Protein AF-A0AAJ3P8L8-F1 (afdb_monomer_lite)

Sequence (183 aa):
TAPSAVDGLEVTVHHLPVFDDADPAAQATTHVGLVPVYDHIVDERGAQLVDAIRVIIAADDDDAVLVHCTAGKDRTGLVVAFALAAAGVDRDDVVADYAATAENLRGEWSDAMTAVFEQRGIELTAGMVELITESPAEVLEALLERIDREHGSISAYLLAHGLTPTELERLTAVIIDPAATAV

Radius of gyration: 16.96 Å; chains: 1; bounding box: 38×32×54 Å

Secondary structure (DSSP, 8-state):
--TT--TTS--------SSS-S-HHHHHHHS-SHHHHHHHHHHH-HHHHHHHHHHHHT--TT-------SSSSHHHHHHHHHHHHHHT--HHHHHHHHHTHHHHHTTHHHHHHHHHHHHTT----HHHHHHHH---HHHHHHHHHHHHHHHSSHHHHHHHTT--HHHHHHHHHHHS-TTTT--

Structure (mmCIF, N/CA/C/O backbone):
data_AF-A0AAJ3P8L8-F1
#
_entry.id   AF-A0AAJ3P8L8-F1
#
loop_
_atom_site.group_PDB
_atom_site.id
_atom_site.type_symbol
_atom_site.label_atom_id
_atom_site.label_alt_id
_atom_site.label_comp_id
_atom_site.label_asym_id
_atom_site.label_entity_id
_atom_site.label_seq_id
_atom_site.pdbx_PDB_ins_code
_atom_site.Cartn_x
_atom_site.Cartn_y
_atom_site.Cartn_z
_atom_site.occupancy
_atom_site.B_iso_or_equiv
_atom_site.auth_seq_id
_atom_site.auth_comp_id
_atom_site.auth_asym_id
_atom_site.auth_atom_id
_atom_site.pdbx_PDB_model_num
ATOM 1 N N . THR A 1 1 ? -3.493 -20.324 -12.604 1.00 46.47 1 THR A N 1
ATOM 2 C CA . THR A 1 1 ? -4.852 -19.800 -12.338 1.00 46.47 1 THR A CA 1
ATOM 3 C C . THR A 1 1 ? -4.704 -18.332 -12.019 1.00 46.47 1 THR A C 1
ATOM 5 O O . THR A 1 1 ? -3.789 -17.993 -11.284 1.00 46.47 1 THR A O 1
ATOM 8 N N . ALA A 1 2 ? -5.488 -17.452 -12.646 1.00 51.16 2 ALA A N 1
ATOM 9 C CA . ALA A 1 2 ? -5.396 -16.023 -12.347 1.00 51.16 2 ALA A CA 1
ATOM 10 C C . ALA A 1 2 ? -5.818 -15.774 -10.882 1.00 51.16 2 ALA A C 1
ATOM 12 O O . ALA A 1 2 ? -6.689 -16.502 -10.401 1.00 51.16 2 ALA A O 1
ATOM 13 N N . PRO A 1 3 ? -5.272 -14.758 -10.189 1.00 53.31 3 PRO A N 1
ATOM 14 C CA . PRO A 1 3 ? -5.716 -14.370 -8.842 1.00 53.31 3 PRO A CA 1
ATOM 15 C C . PRO A 1 3 ? -7.230 -14.106 -8.756 1.00 53.31 3 PRO A C 1
ATOM 17 O O . PRO A 1 3 ? -7.827 -14.211 -7.696 1.00 53.31 3 PRO A O 1
ATOM 20 N N . SER A 1 4 ? -7.859 -13.811 -9.895 1.00 59.47 4 SER A N 1
ATOM 21 C CA . SER A 1 4 ? -9.290 -13.573 -10.078 1.00 59.47 4 SER A CA 1
ATOM 22 C C . SER A 1 4 ? -10.130 -14.829 -10.349 1.00 59.47 4 SER A C 1
ATOM 24 O O . SER A 1 4 ? -11.296 -14.701 -10.713 1.00 59.47 4 SER A O 1
ATOM 26 N N . ALA A 1 5 ? -9.585 -16.041 -10.196 1.00 66.75 5 ALA A N 1
ATOM 27 C CA . ALA A 1 5 ? -10.347 -17.289 -10.311 1.00 66.75 5 ALA A CA 1
ATOM 28 C C . ALA A 1 5 ? -11.235 -17.521 -9.070 1.00 66.75 5 ALA A C 1
ATOM 30 O O . ALA A 1 5 ? -11.104 -18.521 -8.370 1.00 66.75 5 ALA A O 1
ATOM 31 N N . VAL A 1 6 ? -12.126 -16.568 -8.803 1.00 75.62 6 VAL A N 1
ATOM 32 C CA . VAL A 1 6 ? -13.098 -16.567 -7.701 1.00 75.62 6 VAL A CA 1
ATOM 33 C C . VAL A 1 6 ? -14.471 -17.083 -8.149 1.00 75.62 6 VAL A C 1
ATOM 35 O O . VAL A 1 6 ? -15.486 -16.850 -7.495 1.00 75.62 6 VAL A O 1
ATOM 38 N N . ASP A 1 7 ? -14.517 -17.781 -9.287 1.00 77.44 7 ASP A N 1
ATOM 39 C CA . ASP A 1 7 ? -15.744 -18.346 -9.837 1.00 77.44 7 ASP A CA 1
ATOM 40 C C . ASP A 1 7 ? -16.413 -19.284 -8.823 1.00 77.44 7 ASP A C 1
ATOM 42 O O . ASP A 1 7 ? -15.801 -20.216 -8.301 1.00 77.44 7 ASP A O 1
ATOM 46 N N . GLY A 1 8 ? -17.701 -19.051 -8.569 1.00 81.06 8 GLY A N 1
ATOM 47 C CA . GLY A 1 8 ? -18.484 -19.837 -7.614 1.00 81.06 8 GLY A CA 1
ATOM 48 C C . GLY A 1 8 ? -18.409 -19.354 -6.164 1.00 81.06 8 GLY A C 1
ATOM 49 O O . GLY A 1 8 ? -19.070 -19.952 -5.318 1.00 81.06 8 GLY A O 1
ATOM 50 N N . LEU A 1 9 ? -17.669 -18.278 -5.880 1.00 83.88 9 LEU A N 1
ATOM 51 C CA . LEU A 1 9 ? -17.722 -17.564 -4.604 1.00 83.88 9 LEU A CA 1
ATOM 52 C C . LEU A 1 9 ? -18.675 -16.363 -4.701 1.00 83.88 9 LEU A C 1
ATOM 54 O O . LEU A 1 9 ? -18.799 -15.735 -5.755 1.00 83.88 9 LEU A O 1
ATOM 58 N N . GLU A 1 10 ? -19.345 -16.032 -3.597 1.00 87.75 10 GLU A N 1
ATOM 59 C CA . GLU A 1 10 ? -20.059 -14.761 -3.471 1.00 87.75 10 GLU A CA 1
ATOM 60 C C . GLU A 1 10 ? -19.025 -13.672 -3.169 1.00 87.75 10 GLU A C 1
ATOM 62 O O . GLU A 1 10 ? -18.448 -13.643 -2.087 1.00 87.75 10 GLU A O 1
ATOM 67 N N . VAL A 1 11 ? -18.726 -12.828 -4.160 1.00 88.00 11 VAL A N 1
ATOM 68 C CA . VAL A 1 11 ? -17.674 -11.807 -4.056 1.00 88.00 11 VAL A CA 1
ATOM 69 C C . VAL A 1 11 ? -18.249 -10.430 -4.332 1.00 88.00 11 VAL A C 1
ATOM 71 O O . VAL A 1 11 ? -18.854 -10.190 -5.379 1.00 88.00 11 VAL A O 1
ATOM 74 N N . THR A 1 12 ? -17.979 -9.501 -3.419 1.00 89.62 12 THR A N 1
ATOM 75 C CA . THR A 1 12 ? -18.164 -8.069 -3.662 1.00 89.62 12 THR A CA 1
ATOM 76 C C . THR A 1 12 ? -16.856 -7.484 -4.184 1.00 89.62 12 THR A C 1
ATOM 78 O O . THR A 1 12 ? -15.813 -7.602 -3.548 1.00 89.62 12 THR A O 1
ATOM 81 N N . VAL A 1 13 ? -16.898 -6.857 -5.363 1.00 89.12 13 VAL A N 1
ATOM 82 C CA . VAL A 1 13 ? -15.706 -6.291 -6.011 1.00 89.12 13 VAL A CA 1
ATOM 83 C C . VAL A 1 13 ? -15.655 -4.781 -5.802 1.00 89.12 13 VAL A C 1
ATOM 85 O O . VAL A 1 13 ? -16.546 -4.054 -6.243 1.00 89.12 13 VAL A O 1
ATOM 88 N N . HIS A 1 14 ? -14.565 -4.308 -5.199 1.00 90.06 14 HIS A N 1
ATOM 89 C CA . HIS A 1 14 ? -14.249 -2.888 -5.060 1.00 90.06 14 HIS A CA 1
ATOM 90 C C . HIS A 1 14 ? -13.136 -2.502 -6.040 1.00 90.06 14 HIS A C 1
ATOM 92 O O . HIS A 1 14 ? -12.032 -3.038 -5.978 1.00 90.06 14 HIS A O 1
ATOM 98 N N . HIS A 1 15 ? -13.409 -1.560 -6.946 1.00 88.75 15 HIS A N 1
ATOM 99 C CA . HIS A 1 15 ? -12.406 -1.038 -7.877 1.00 88.75 15 HIS A CA 1
ATOM 100 C C . HIS A 1 15 ? -11.869 0.310 -7.382 1.00 88.75 15 HIS A C 1
ATOM 102 O O . HIS A 1 15 ? -12.482 1.354 -7.612 1.00 88.75 15 HIS A O 1
ATOM 108 N N . LEU A 1 16 ? -10.717 0.272 -6.710 1.00 86.19 16 LEU A N 1
ATOM 109 C CA . LEU A 1 16 ? -10.083 1.423 -6.063 1.00 86.19 16 LEU A CA 1
ATOM 110 C C . LEU A 1 16 ? -8.711 1.687 -6.705 1.00 86.19 16 LEU A C 1
ATOM 112 O O . LEU A 1 16 ? -7.729 1.029 -6.353 1.00 86.19 16 LEU A O 1
ATOM 116 N N . PRO A 1 17 ? -8.615 2.593 -7.695 1.00 79.81 17 PRO A N 1
ATOM 117 C CA . PRO A 1 17 ? -7.353 2.865 -8.367 1.00 79.81 17 PRO A CA 1
ATOM 118 C C . PRO A 1 17 ? -6.405 3.627 -7.429 1.00 79.81 17 PRO A C 1
ATOM 120 O O . PRO A 1 17 ? -6.502 4.837 -7.272 1.00 79.81 17 PRO A O 1
ATOM 123 N N . VAL A 1 18 ? -5.457 2.909 -6.821 1.00 75.94 18 VAL A N 1
ATOM 124 C CA . VAL A 1 18 ? -4.347 3.498 -6.037 1.00 75.94 18 VAL A CA 1
ATOM 125 C C . VAL A 1 18 ? -3.358 4.249 -6.940 1.00 75.94 18 VAL A C 1
ATOM 127 O O . VAL A 1 18 ? -2.625 5.118 -6.487 1.00 75.94 18 VAL A O 1
ATOM 130 N N . PHE A 1 19 ? -3.358 3.948 -8.238 1.00 71.31 19 PHE A N 1
ATOM 131 C CA . PHE A 1 19 ? -2.561 4.634 -9.247 1.00 71.31 19 PHE A CA 1
ATOM 132 C C . PHE A 1 19 ? -3.410 4.807 -10.502 1.00 71.31 19 PHE A C 1
ATOM 134 O O . PHE A 1 19 ? -3.953 3.821 -11.015 1.00 71.31 19 PHE A O 1
ATOM 141 N N . ASP A 1 20 ? -3.510 6.040 -10.990 1.00 61.88 20 ASP A N 1
ATOM 142 C CA . ASP A 1 20 ? -4.179 6.359 -12.246 1.00 61.88 20 ASP A CA 1
ATOM 143 C C . ASP A 1 20 ? -3.242 5.995 -13.394 1.00 61.88 20 ASP A C 1
ATOM 145 O O . ASP A 1 20 ? -2.434 6.806 -13.814 1.00 61.88 20 ASP A O 1
ATOM 149 N N . ASP A 1 21 ? -3.283 4.728 -13.807 1.00 52.53 21 ASP A N 1
ATOM 150 C CA . ASP A 1 21 ? -3.128 4.295 -15.198 1.00 52.53 21 ASP A CA 1
ATOM 151 C C . ASP A 1 21 ? -3.248 2.769 -15.261 1.00 52.53 21 ASP A C 1
ATOM 153 O O . ASP A 1 21 ? -2.551 2.033 -14.561 1.00 52.53 21 ASP A O 1
ATOM 157 N N . ALA A 1 22 ? -4.135 2.261 -16.114 1.00 53.88 22 ALA A N 1
ATOM 158 C CA . ALA A 1 22 ? -4.328 0.821 -16.298 1.00 53.88 22 ALA A CA 1
ATOM 159 C C . ALA A 1 22 ? -3.213 0.158 -17.136 1.00 53.88 22 ALA A C 1
ATOM 161 O O . ALA A 1 22 ? -3.255 -1.054 -17.336 1.00 53.88 22 ALA A O 1
ATOM 162 N N . ASP A 1 23 ? -2.242 0.933 -17.638 1.00 64.75 23 ASP A N 1
ATOM 163 C CA . ASP A 1 23 ? -1.191 0.474 -18.549 1.00 64.75 23 ASP A CA 1
ATOM 164 C C . ASP A 1 23 ? 0.189 0.439 -17.863 1.00 64.75 23 ASP A C 1
ATOM 166 O O . ASP A 1 23 ? 0.851 1.476 -17.753 1.00 64.75 23 ASP A O 1
ATOM 170 N N . PRO A 1 24 ? 0.672 -0.743 -17.437 1.00 62.66 24 PRO A N 1
ATOM 171 C CA . PRO A 1 24 ? 1.997 -0.891 -16.835 1.00 62.66 24 PRO A CA 1
ATOM 172 C C . PRO A 1 24 ? 3.134 -0.380 -17.729 1.00 62.66 24 PRO A C 1
ATOM 174 O O . PRO A 1 24 ? 4.160 0.067 -17.219 1.00 62.66 24 PRO A O 1
ATOM 177 N N . ALA A 1 25 ? 2.960 -0.402 -19.057 1.00 61.91 25 ALA A N 1
ATOM 178 C CA . ALA A 1 25 ? 3.974 0.111 -19.971 1.00 61.91 25 ALA A CA 1
ATOM 179 C C . ALA A 1 25 ? 4.091 1.639 -19.912 1.00 61.91 25 ALA A C 1
ATOM 181 O O . ALA A 1 25 ? 5.203 2.160 -19.918 1.00 61.91 25 ALA A O 1
ATOM 182 N N . ALA A 1 26 ? 2.966 2.350 -19.786 1.00 61.84 26 ALA A N 1
ATOM 183 C CA . ALA A 1 26 ? 2.958 3.800 -19.602 1.00 61.84 26 ALA A CA 1
ATOM 184 C C . ALA A 1 26 ? 3.576 4.200 -18.249 1.00 61.84 26 ALA A C 1
ATOM 186 O O . ALA A 1 26 ? 4.361 5.153 -18.180 1.00 61.84 26 ALA A O 1
ATOM 187 N N . GLN A 1 27 ? 3.295 3.425 -17.194 1.00 60.97 27 GLN A N 1
ATOM 188 C CA . GLN A 1 27 ? 3.870 3.638 -15.861 1.00 60.97 27 GLN A CA 1
ATOM 189 C C . GLN A 1 27 ? 5.390 3.497 -15.878 1.00 60.97 27 GLN A C 1
ATOM 191 O O . GLN A 1 27 ? 6.089 4.421 -15.471 1.00 60.97 27 GLN A O 1
ATOM 196 N N . ALA A 1 28 ? 5.897 2.397 -16.437 1.00 60.84 28 ALA A N 1
ATOM 197 C CA . ALA A 1 28 ? 7.327 2.117 -16.499 1.00 60.84 28 ALA A CA 1
ATOM 198 C C . ALA A 1 28 ? 8.107 3.142 -17.345 1.00 60.84 28 ALA A C 1
ATOM 200 O O . ALA A 1 28 ? 9.303 3.333 -17.135 1.00 60.84 28 ALA A O 1
ATOM 201 N N . THR A 1 29 ? 7.447 3.815 -18.297 1.00 60.56 29 THR A N 1
ATOM 202 C CA . THR A 1 29 ? 8.050 4.911 -19.078 1.00 60.56 29 THR A CA 1
ATOM 203 C C . THR A 1 29 ? 7.974 6.281 -18.402 1.00 60.56 29 THR A C 1
ATOM 205 O O . THR A 1 29 ? 8.793 7.143 -18.709 1.00 60.56 29 THR A O 1
ATOM 208 N N . THR A 1 30 ? 7.009 6.495 -17.504 1.00 62.19 30 THR A N 1
ATOM 209 C CA . THR A 1 30 ? 6.807 7.782 -16.809 1.00 62.19 30 THR A CA 1
ATOM 210 C C . THR A 1 30 ? 7.598 7.839 -15.502 1.00 62.19 30 THR A C 1
ATOM 212 O O . THR A 1 30 ? 8.214 8.854 -15.191 1.00 62.19 30 THR A O 1
ATOM 215 N N . HIS A 1 31 ? 7.629 6.721 -14.777 1.00 65.12 31 HIS A N 1
ATOM 216 C CA . HIS A 1 31 ? 8.358 6.517 -13.532 1.00 65.12 31 HIS A CA 1
ATOM 217 C C . HIS A 1 31 ? 9.276 5.309 -13.727 1.00 65.12 31 HIS A C 1
ATOM 219 O O . HIS A 1 31 ? 8.844 4.159 -13.675 1.00 65.12 31 HIS A O 1
ATOM 225 N N . VAL A 1 32 ? 10.547 5.568 -14.034 1.00 72.81 32 VAL A N 1
ATOM 226 C CA . VAL A 1 32 ? 11.508 4.497 -14.316 1.00 72.81 32 VAL A CA 1
ATOM 227 C C . VAL A 1 32 ? 12.070 3.963 -12.997 1.00 72.81 32 VAL A C 1
ATOM 229 O O . VAL A 1 32 ? 12.827 4.663 -12.326 1.00 72.81 32 VAL A O 1
ATOM 232 N N . GLY A 1 33 ? 11.736 2.715 -12.660 1.00 82.81 33 GLY A N 1
ATOM 233 C CA . GLY A 1 33 ? 12.185 2.031 -11.441 1.00 82.81 33 GLY A CA 1
ATOM 234 C C . GLY A 1 33 ? 11.162 2.061 -10.303 1.00 82.81 33 GLY A C 1
ATOM 235 O O . GLY A 1 33 ? 10.151 2.756 -10.369 1.00 82.81 33 GLY A O 1
ATOM 236 N N . LEU A 1 34 ? 11.429 1.292 -9.246 1.00 88.25 34 LEU A N 1
ATOM 237 C CA . LEU A 1 34 ? 10.501 1.115 -8.123 1.00 88.25 34 LEU A CA 1
ATOM 238 C C . LEU A 1 34 ? 10.351 2.369 -7.264 1.00 88.25 34 LEU A C 1
ATOM 240 O O . LEU A 1 34 ? 9.234 2.766 -6.942 1.00 88.25 34 LEU A O 1
ATOM 244 N N . VAL A 1 35 ? 11.472 3.008 -6.918 1.00 91.44 35 VAL A N 1
ATOM 245 C CA . VAL A 1 35 ? 11.480 4.156 -5.999 1.00 91.44 35 VAL A CA 1
ATOM 246 C C . VAL A 1 35 ? 10.588 5.297 -6.510 1.00 91.44 35 VAL A C 1
ATOM 248 O O . VAL A 1 35 ? 9.693 5.693 -5.770 1.00 91.44 35 VAL A O 1
ATOM 251 N N . PRO A 1 36 ? 10.697 5.764 -7.772 1.00 89.50 36 PRO A N 1
ATOM 252 C CA . PRO A 1 36 ? 9.813 6.821 -8.266 1.00 89.50 36 PRO A CA 1
ATOM 253 C C . PRO A 1 36 ? 8.328 6.432 -8.291 1.00 89.50 36 PRO A C 1
ATOM 255 O O . PRO A 1 36 ? 7.471 7.293 -8.108 1.00 8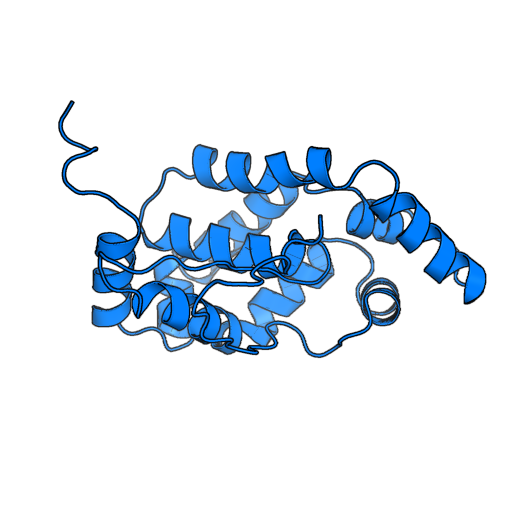9.50 36 PRO A O 1
ATOM 258 N N . VAL A 1 37 ? 8.008 5.151 -8.516 1.00 88.62 37 VAL A N 1
ATOM 259 C CA . VAL A 1 37 ? 6.620 4.658 -8.462 1.00 88.62 37 VAL A CA 1
ATOM 260 C C . VAL A 1 37 ? 6.090 4.720 -7.029 1.00 88.62 37 VAL A C 1
ATOM 262 O O . VAL A 1 37 ? 4.964 5.164 -6.811 1.00 88.62 37 VAL A O 1
ATOM 265 N N . TYR A 1 38 ? 6.892 4.296 -6.053 1.00 93.81 38 TYR A N 1
ATOM 266 C CA . TYR A 1 38 ? 6.487 4.259 -4.647 1.00 93.81 38 TYR A CA 1
ATOM 267 C C . TYR A 1 38 ? 6.377 5.663 -4.065 1.00 93.81 38 TYR A C 1
ATOM 269 O O . TYR A 1 38 ? 5.383 5.960 -3.405 1.00 93.81 38 TYR A O 1
ATOM 277 N N . ASP A 1 39 ? 7.327 6.538 -4.395 1.00 93.31 39 ASP A N 1
ATOM 278 C CA . ASP A 1 39 ? 7.273 7.955 -4.045 1.00 93.31 39 ASP A CA 1
ATOM 279 C C . ASP A 1 39 ? 5.990 8.593 -4.591 1.00 93.31 39 ASP A C 1
ATOM 281 O O . ASP A 1 39 ? 5.243 9.198 -3.832 1.00 93.31 39 ASP A O 1
ATOM 285 N N . HIS A 1 40 ? 5.649 8.378 -5.868 1.00 91.06 40 HIS A N 1
ATOM 286 C CA . HIS A 1 40 ? 4.407 8.915 -6.432 1.00 91.06 40 HIS A CA 1
ATOM 287 C C . HIS A 1 40 ? 3.153 8.406 -5.706 1.00 91.06 40 HIS A C 1
ATOM 289 O O . HIS A 1 40 ? 2.235 9.180 -5.435 1.00 91.06 40 HIS A O 1
ATOM 295 N N . ILE A 1 41 ? 3.087 7.107 -5.389 1.00 92.56 41 ILE A N 1
ATOM 296 C CA . ILE A 1 41 ? 1.943 6.539 -4.661 1.00 92.56 41 ILE A CA 1
ATOM 297 C C . ILE A 1 41 ? 1.813 7.194 -3.283 1.00 92.56 41 ILE A C 1
ATOM 299 O O . ILE A 1 41 ? 0.727 7.633 -2.905 1.00 92.56 41 ILE A O 1
ATOM 303 N N . VAL A 1 42 ? 2.909 7.275 -2.533 1.00 95.62 42 VAL A N 1
ATOM 304 C CA . VAL A 1 42 ? 2.886 7.793 -1.163 1.00 95.62 42 VAL A CA 1
ATOM 305 C C . VAL A 1 42 ? 2.648 9.303 -1.135 1.00 95.62 42 VAL A C 1
ATOM 307 O O . VAL A 1 42 ? 1.881 9.780 -0.299 1.00 95.62 42 VAL A O 1
ATOM 310 N N . ASP A 1 43 ? 3.226 10.049 -2.071 1.00 94.94 43 ASP A N 1
ATOM 311 C CA . ASP A 1 43 ? 3.154 11.509 -2.082 1.00 94.94 43 ASP A CA 1
ATOM 312 C C . ASP A 1 43 ? 1.838 12.029 -2.683 1.00 94.94 43 ASP A C 1
ATOM 314 O O . ASP A 1 43 ? 1.332 13.071 -2.262 1.00 94.94 43 ASP A O 1
ATOM 318 N N . GLU A 1 44 ? 1.250 11.317 -3.652 1.00 92.88 44 GLU A N 1
ATOM 319 C CA . GLU A 1 44 ? 0.072 11.803 -4.383 1.00 92.88 44 GLU A CA 1
ATOM 320 C C . GLU A 1 44 ? -1.204 10.973 -4.201 1.00 92.88 44 GLU A C 1
ATOM 322 O O . GLU A 1 44 ? -2.281 11.414 -4.625 1.00 92.88 44 GLU A O 1
ATOM 327 N N . ARG A 1 45 ? -1.112 9.760 -3.642 1.00 94.31 45 ARG A N 1
ATOM 328 C CA . ARG A 1 45 ? -2.221 8.785 -3.627 1.00 94.31 45 ARG A CA 1
ATOM 329 C C . ARG A 1 45 ? -2.535 8.218 -2.243 1.00 94.31 45 ARG A C 1
ATOM 331 O O . ARG A 1 45 ? -3.220 7.202 -2.127 1.00 94.31 45 ARG A O 1
ATOM 338 N N . GLY A 1 46 ? -2.099 8.883 -1.173 1.00 96.06 46 GLY A N 1
ATOM 339 C CA . GLY A 1 46 ? -2.342 8.391 0.185 1.00 96.06 46 GLY A CA 1
ATOM 340 C C . GLY A 1 46 ? -3.823 8.283 0.569 1.00 96.06 46 GLY A C 1
ATOM 341 O O . GLY A 1 46 ? -4.190 7.366 1.297 1.00 96.06 46 GLY A O 1
ATOM 342 N N . ALA A 1 47 ? -4.706 9.132 0.028 1.00 96.25 47 ALA A N 1
ATOM 343 C CA . ALA A 1 47 ? -6.151 8.982 0.237 1.00 96.25 47 ALA A CA 1
ATOM 344 C C . ALA A 1 47 ? -6.691 7.681 -0.392 1.00 96.25 47 ALA A C 1
ATOM 346 O O . ALA A 1 47 ? -7.509 6.990 0.207 1.00 96.25 47 ALA A O 1
ATOM 347 N N . GLN A 1 48 ? -6.185 7.299 -1.567 1.00 95.44 48 GLN A N 1
ATOM 348 C CA . GLN A 1 48 ? -6.549 6.055 -2.240 1.00 95.44 48 GLN A CA 1
ATOM 349 C C . GLN A 1 48 ? -5.976 4.824 -1.523 1.00 95.44 48 GLN A C 1
ATOM 351 O O . GLN A 1 48 ? -6.639 3.788 -1.480 1.00 95.44 48 GLN A O 1
ATOM 356 N N . LEU A 1 49 ? -4.782 4.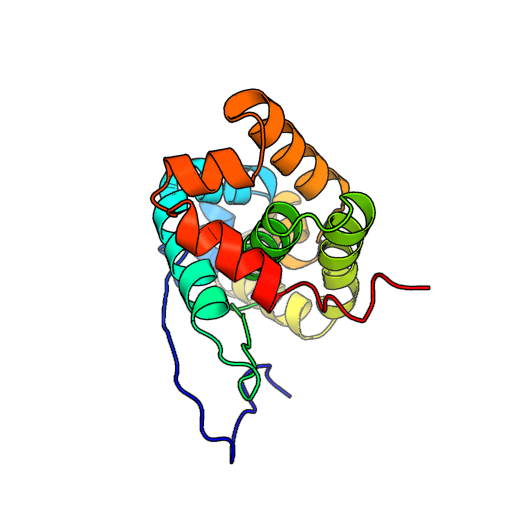929 -0.922 1.00 96.81 49 LEU A N 1
ATOM 357 C CA . LEU A 1 49 ? -4.269 3.897 -0.011 1.00 96.81 49 LEU A CA 1
ATOM 358 C C .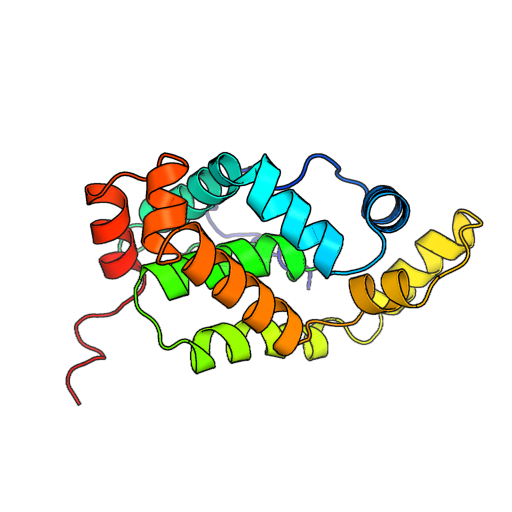 LEU A 1 49 ? -5.214 3.707 1.183 1.00 96.81 49 LEU A C 1
ATOM 360 O O . LEU A 1 49 ? -5.569 2.576 1.507 1.00 96.81 49 LEU A O 1
ATOM 364 N N . VAL A 1 50 ? -5.670 4.805 1.796 1.00 98.12 50 VAL A N 1
ATOM 365 C CA . VAL A 1 50 ? -6.648 4.765 2.893 1.00 98.12 50 VAL A CA 1
ATOM 366 C C . VAL A 1 50 ? -7.955 4.105 2.445 1.00 98.12 50 VAL A C 1
ATOM 368 O O . VAL A 1 50 ? -8.465 3.241 3.153 1.00 98.12 50 VAL A O 1
ATOM 371 N N . ASP A 1 51 ? -8.484 4.447 1.270 1.00 96.88 51 ASP A N 1
ATOM 372 C CA . ASP A 1 51 ? -9.721 3.844 0.760 1.00 96.88 51 ASP A CA 1
ATOM 373 C C . ASP A 1 51 ? -9.581 2.338 0.497 1.00 96.88 51 ASP A C 1
ATOM 375 O O . ASP A 1 51 ? -10.506 1.579 0.787 1.00 96.88 51 ASP A O 1
ATOM 379 N N . ALA A 1 52 ? -8.425 1.875 0.011 1.00 96.31 52 ALA A N 1
ATOM 380 C CA . ALA A 1 52 ? -8.152 0.445 -0.131 1.00 96.31 52 ALA A CA 1
ATOM 381 C C . ALA A 1 52 ? -8.096 -0.263 1.234 1.00 96.31 52 ALA A C 1
ATOM 383 O O . ALA A 1 52 ? -8.699 -1.321 1.411 1.00 96.31 52 ALA A O 1
ATOM 384 N N . ILE A 1 53 ? -7.435 0.346 2.221 1.00 97.62 53 ILE A N 1
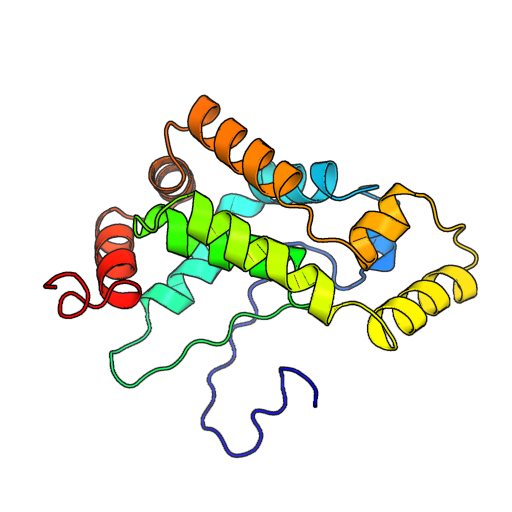ATOM 385 C CA . ILE A 1 53 ? -7.350 -0.185 3.589 1.00 97.62 53 ILE A CA 1
ATOM 386 C C . ILE A 1 53 ? -8.732 -0.209 4.261 1.00 97.62 53 ILE A C 1
ATOM 388 O O . ILE A 1 53 ? -9.036 -1.147 4.993 1.00 97.62 53 ILE A O 1
ATOM 392 N N . ARG A 1 54 ? -9.622 0.747 3.971 1.00 97.56 54 ARG A N 1
ATOM 393 C CA . ARG A 1 54 ? -11.007 0.736 4.477 1.00 97.56 54 ARG A CA 1
ATOM 394 C C . ARG A 1 54 ? -11.793 -0.507 4.076 1.00 97.56 54 ARG A C 1
ATOM 396 O O . ARG A 1 54 ? -12.637 -0.945 4.849 1.00 97.56 54 ARG A O 1
ATOM 403 N N . VAL A 1 55 ? -11.515 -1.088 2.909 1.00 96.44 55 VAL A N 1
ATOM 404 C CA . VAL A 1 55 ? -12.147 -2.353 2.499 1.00 96.44 55 VAL A CA 1
ATOM 405 C C . VAL A 1 55 ? -11.697 -3.500 3.404 1.00 96.44 55 VAL A C 1
ATOM 407 O O . VAL A 1 55 ? -12.520 -4.324 3.779 1.00 96.44 55 VAL A O 1
ATOM 410 N N . ILE A 1 56 ? -10.424 -3.516 3.814 1.00 96.00 56 ILE A N 1
ATOM 411 C CA . ILE A 1 56 ? -9.906 -4.486 4.792 1.00 96.00 56 ILE A CA 1
ATOM 412 C C . ILE A 1 56 ? -10.600 -4.284 6.145 1.00 96.00 56 ILE A C 1
ATOM 414 O O . ILE A 1 56 ? -11.086 -5.233 6.742 1.00 96.00 56 ILE A O 1
ATOM 418 N N . ILE A 1 57 ? -10.707 -3.034 6.603 1.00 96.50 57 ILE A N 1
ATOM 419 C CA . ILE A 1 57 ? -11.331 -2.663 7.888 1.00 96.50 57 ILE A CA 1
ATOM 420 C C . ILE A 1 57 ? -12.807 -3.075 7.966 1.00 96.50 57 ILE A C 1
ATOM 422 O O . ILE A 1 57 ? -13.302 -3.391 9.051 1.00 96.50 57 ILE A O 1
ATOM 426 N N . ALA A 1 58 ? -13.510 -3.022 6.834 1.00 94.69 58 ALA A N 1
ATOM 427 C CA . ALA A 1 58 ? -14.933 -3.320 6.739 1.00 94.69 58 ALA A CA 1
ATOM 428 C C . ALA A 1 58 ? -15.260 -4.821 6.767 1.00 94.69 58 ALA A C 1
ATOM 430 O O . ALA A 1 58 ? -16.440 -5.150 6.831 1.00 94.69 58 ALA A O 1
ATOM 431 N N . ALA A 1 59 ? -14.257 -5.703 6.713 1.00 90.62 59 ALA A N 1
ATOM 432 C CA . ALA A 1 59 ? -14.466 -7.141 6.813 1.00 90.62 59 ALA A CA 1
ATOM 433 C C . ALA A 1 59 ? -14.972 -7.531 8.210 1.00 90.62 59 ALA A C 1
ATOM 435 O O . ALA A 1 59 ? -14.442 -7.070 9.232 1.00 90.62 59 ALA A O 1
ATOM 436 N N . ASP A 1 60 ? -15.994 -8.381 8.247 1.00 86.44 60 ASP A N 1
ATOM 437 C CA . ASP A 1 60 ? -16.444 -9.056 9.461 1.00 86.44 60 ASP A CA 1
ATOM 438 C C . ASP A 1 60 ? -15.676 -10.376 9.670 1.00 86.44 60 ASP A C 1
ATOM 440 O O . ASP A 1 60 ? -14.930 -10.824 8.802 1.00 86.44 60 ASP A O 1
ATOM 444 N N . ASP A 1 61 ? -15.845 -11.015 10.832 1.00 80.56 61 ASP A N 1
ATOM 445 C CA . ASP A 1 61 ? -15.093 -12.229 11.206 1.00 80.56 61 ASP A CA 1
ATOM 446 C C . ASP A 1 61 ? -15.337 -13.424 10.252 1.00 80.56 61 ASP A C 1
ATOM 448 O O . ASP A 1 61 ? -14.522 -14.345 10.187 1.00 80.56 61 ASP A O 1
ATOM 452 N N . ASP A 1 62 ? -16.452 -13.409 9.514 1.00 83.50 62 ASP A N 1
ATOM 453 C CA . ASP A 1 62 ? -16.825 -14.432 8.527 1.00 83.50 62 ASP A CA 1
ATOM 454 C C . ASP A 1 62 ? -16.372 -14.083 7.088 1.00 83.50 62 ASP A C 1
ATOM 456 O O . ASP A 1 62 ? -16.560 -14.890 6.171 1.00 83.50 62 ASP A O 1
ATOM 460 N N . ASP A 1 63 ? -15.768 -12.907 6.877 1.00 88.06 63 ASP A N 1
ATOM 461 C CA . ASP A 1 63 ? -15.334 -12.425 5.566 1.00 88.06 63 ASP A CA 1
ATOM 462 C C . ASP A 1 63 ? -13.845 -12.694 5.298 1.00 88.06 63 ASP A C 1
ATOM 464 O O . ASP A 1 63 ? -13.006 -12.771 6.194 1.00 88.06 63 ASP A O 1
ATOM 468 N N . ALA A 1 64 ? -13.488 -12.770 4.014 1.00 88.56 64 ALA A N 1
ATOM 469 C CA . ALA A 1 64 ? -12.102 -12.779 3.560 1.00 88.56 64 ALA A CA 1
ATOM 470 C C . ALA A 1 64 ? -11.887 -11.696 2.499 1.00 88.56 64 ALA A C 1
ATOM 472 O O . ALA A 1 64 ? -12.684 -11.552 1.570 1.00 88.56 64 ALA A O 1
ATOM 473 N N . VAL A 1 65 ? -10.776 -10.962 2.604 1.00 92.00 65 VAL A N 1
ATOM 474 C CA . VAL A 1 65 ? -10.436 -9.879 1.673 1.00 92.00 65 VAL A CA 1
ATOM 475 C C . VAL A 1 65 ? -9.268 -10.291 0.787 1.00 92.00 65 VAL A C 1
ATOM 477 O O . VAL A 1 65 ? -8.182 -10.604 1.266 1.00 92.00 65 VAL A O 1
ATOM 480 N N . LEU A 1 66 ? -9.484 -10.245 -0.528 1.00 91.69 66 LEU A N 1
ATOM 481 C CA . LEU A 1 66 ? -8.436 -10.412 -1.531 1.00 91.69 66 LEU A CA 1
ATOM 482 C C . LEU A 1 66 ? -8.028 -9.044 -2.084 1.00 91.69 66 LEU A C 1
ATOM 484 O O . LEU A 1 66 ? -8.787 -8.412 -2.818 1.00 91.69 66 LEU A O 1
ATOM 488 N N . VAL A 1 67 ? -6.800 -8.616 -1.789 1.00 92.06 67 VAL A N 1
ATOM 489 C CA . VAL A 1 67 ? -6.197 -7.425 -2.398 1.00 92.06 67 VAL A CA 1
ATOM 490 C C . VAL A 1 67 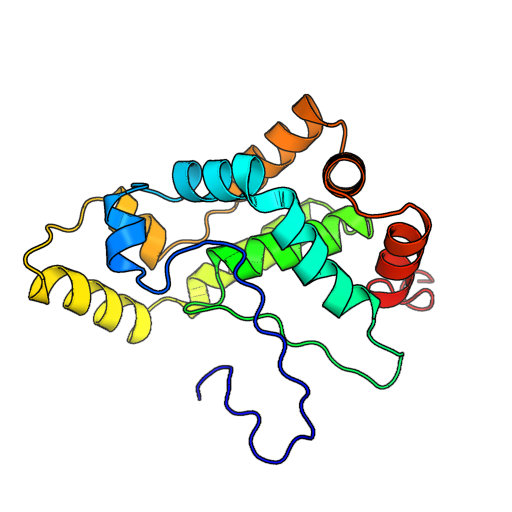? -5.354 -7.861 -3.591 1.00 92.06 67 VAL A C 1
ATOM 492 O O . VAL A 1 67 ? -4.442 -8.670 -3.451 1.00 92.06 67 VAL A O 1
ATOM 495 N N . HIS A 1 68 ? -5.622 -7.318 -4.778 1.00 89.56 68 HIS A N 1
ATOM 496 C CA . HIS A 1 68 ? -4.816 -7.613 -5.962 1.00 89.56 68 HIS A CA 1
ATOM 497 C C . HIS A 1 68 ? -4.683 -6.396 -6.885 1.00 89.56 68 HIS A C 1
ATOM 499 O O . HIS A 1 68 ? -5.468 -5.452 -6.839 1.00 89.56 68 HIS A O 1
ATOM 505 N N . CYS A 1 69 ? -3.672 -6.428 -7.748 1.00 87.00 69 CYS A N 1
ATOM 506 C CA . CYS A 1 69 ? -3.517 -5.499 -8.863 1.00 87.00 69 CYS A CA 1
ATOM 507 C C . CYS A 1 69 ? -3.280 -6.308 -10.148 1.00 87.00 69 CYS A C 1
ATOM 509 O O . CYS A 1 69 ? -3.866 -7.379 -10.310 1.00 87.00 69 CYS A O 1
ATOM 511 N N . THR A 1 70 ? -2.444 -5.819 -11.065 1.00 83.56 70 THR A N 1
ATOM 512 C CA . THR A 1 70 ? -2.056 -6.561 -12.276 1.00 83.56 70 THR A CA 1
ATOM 513 C C . THR A 1 70 ? -1.071 -7.689 -11.959 1.00 83.56 70 THR A C 1
ATOM 515 O O . THR A 1 70 ? -1.283 -8.822 -12.375 1.00 83.56 70 THR A O 1
ATOM 518 N N . ALA A 1 71 ? -0.002 -7.369 -11.222 1.00 82.00 71 ALA A N 1
ATOM 519 C CA . ALA A 1 71 ? 1.069 -8.303 -10.859 1.00 82.00 71 ALA A CA 1
ATOM 520 C C . ALA A 1 71 ? 0.933 -8.839 -9.425 1.00 82.00 71 ALA A C 1
ATOM 522 O O . ALA A 1 71 ? 1.580 -9.809 -9.063 1.00 82.00 71 ALA A O 1
ATOM 523 N N . GLY A 1 72 ? 0.134 -8.167 -8.591 1.00 85.19 72 GLY A N 1
ATOM 524 C CA . GLY A 1 72 ? 0.068 -8.436 -7.152 1.00 85.19 72 GLY A CA 1
ATOM 525 C C . GLY A 1 72 ? 1.261 -7.905 -6.347 1.00 85.19 72 GLY A C 1
ATOM 526 O O . GLY A 1 72 ? 1.350 -8.226 -5.173 1.00 85.19 72 GLY A O 1
ATOM 527 N N . LYS A 1 73 ? 2.142 -7.082 -6.939 1.00 89.56 73 LYS A N 1
ATOM 528 C CA . LYS A 1 73 ? 3.367 -6.590 -6.287 1.00 89.56 73 LYS A CA 1
ATOM 529 C C . LYS A 1 73 ? 3.285 -5.164 -5.759 1.00 89.56 73 LYS A C 1
ATOM 531 O O . LYS A 1 73 ? 3.266 -4.973 -4.560 1.00 89.56 73 LYS A O 1
ATOM 536 N N . ASP A 1 74 ? 3.252 -4.161 -6.631 1.00 91.12 74 ASP A N 1
ATOM 537 C CA . ASP A 1 74 ? 3.565 -2.784 -6.216 1.00 91.12 74 ASP A CA 1
ATOM 538 C C . ASP A 1 74 ? 2.424 -2.150 -5.408 1.00 91.12 74 ASP A C 1
ATOM 540 O O . ASP A 1 74 ? 2.514 -1.946 -4.203 1.00 91.12 74 ASP A O 1
ATOM 544 N N . ARG A 1 75 ? 1.282 -1.909 -6.060 1.00 92.25 75 ARG A N 1
ATOM 545 C CA . ARG A 1 75 ? 0.091 -1.326 -5.413 1.00 92.25 75 ARG A CA 1
ATOM 546 C C . ARG A 1 75 ? -0.483 -2.248 -4.338 1.00 92.25 75 ARG A C 1
ATOM 548 O O . ARG A 1 75 ? -0.910 -1.777 -3.293 1.00 92.25 75 ARG A O 1
ATOM 555 N N . THR A 1 76 ? -0.489 -3.554 -4.605 1.00 93.00 76 THR A N 1
ATOM 556 C CA . THR A 1 76 ? -0.932 -4.567 -3.637 1.00 93.00 76 THR A CA 1
ATOM 557 C C . THR A 1 76 ? -0.003 -4.603 -2.431 1.00 93.00 76 THR A C 1
ATOM 559 O O . THR A 1 76 ? -0.484 -4.500 -1.309 1.00 93.00 76 THR A O 1
ATOM 562 N N . GLY A 1 77 ? 1.307 -4.671 -2.660 1.00 94.81 77 GLY A N 1
ATOM 563 C CA . GLY A 1 77 ? 2.317 -4.727 -1.611 1.00 94.81 77 GLY A CA 1
ATOM 564 C C . GLY A 1 77 ? 2.308 -3.487 -0.734 1.00 94.81 77 GLY A C 1
ATOM 565 O O . GLY A 1 77 ? 2.370 -3.632 0.476 1.00 94.81 77 GLY A O 1
ATOM 566 N N . LEU A 1 78 ? 2.131 -2.282 -1.289 1.00 97.12 78 LEU A N 1
ATOM 567 C CA . LEU A 1 78 ? 2.010 -1.076 -0.462 1.00 97.12 78 LEU A CA 1
ATOM 568 C C . LEU A 1 78 ? 0.738 -1.071 0.395 1.00 97.12 78 LEU A C 1
ATOM 570 O O . LEU A 1 78 ? 0.815 -0.738 1.574 1.00 97.12 78 LEU A O 1
ATOM 574 N N . VAL A 1 79 ? -0.417 -1.477 -0.148 1.00 97.50 79 VAL A N 1
ATOM 575 C CA . VAL A 1 79 ? -1.660 -1.584 0.643 1.00 97.50 79 VAL A CA 1
ATOM 576 C C . VAL A 1 79 ? -1.500 -2.598 1.779 1.00 97.50 79 VAL A C 1
ATOM 578 O O . VAL A 1 79 ? -1.834 -2.284 2.920 1.00 97.50 79 VAL A O 1
ATOM 581 N N . VAL A 1 80 ? -0.965 -3.787 1.484 1.00 97.62 80 VAL A N 1
ATOM 582 C CA . VAL A 1 80 ? -0.761 -4.856 2.474 1.00 97.62 80 VAL A CA 1
ATOM 583 C C . VAL A 1 80 ? 0.281 -4.444 3.513 1.00 97.62 80 VAL A C 1
ATOM 585 O O . VAL A 1 80 ? -0.009 -4.480 4.707 1.00 97.62 80 VAL A O 1
ATOM 588 N N . ALA A 1 81 ? 1.449 -3.958 3.087 1.00 98.19 81 ALA A N 1
ATOM 589 C CA . ALA A 1 81 ? 2.512 -3.535 3.992 1.00 98.19 81 ALA A CA 1
ATOM 590 C C . ALA A 1 81 ? 2.055 -2.407 4.924 1.00 98.19 81 ALA A C 1
ATOM 592 O O . ALA A 1 81 ? 2.366 -2.427 6.113 1.00 98.19 81 ALA A O 1
ATOM 593 N N . PHE A 1 82 ? 1.281 -1.440 4.418 1.00 98.56 82 PHE A N 1
ATOM 594 C CA . PHE A 1 82 ? 0.804 -0.327 5.238 1.00 98.56 82 PHE A CA 1
ATOM 595 C C . PHE A 1 82 ? -0.271 -0.782 6.220 1.00 98.56 82 PHE A C 1
ATOM 597 O O . PHE A 1 82 ? -0.279 -0.320 7.359 1.00 98.56 82 PHE A O 1
ATOM 604 N N . ALA A 1 83 ? -1.148 -1.702 5.811 1.00 98.25 83 ALA A N 1
ATOM 605 C CA . ALA A 1 83 ? -2.149 -2.280 6.696 1.00 98.25 83 ALA A CA 1
ATOM 606 C C . ALA A 1 83 ? -1.497 -3.065 7.849 1.00 98.25 83 ALA A C 1
ATOM 608 O O . ALA A 1 83 ? -1.825 -2.825 9.011 1.00 98.25 83 ALA A O 1
ATOM 609 N N . LEU A 1 84 ? -0.528 -3.937 7.543 1.00 98.25 84 LEU A N 1
ATOM 610 C CA . LEU A 1 84 ? 0.213 -4.721 8.537 1.00 98.25 84 LEU A CA 1
ATOM 611 C C . LEU A 1 84 ? 1.029 -3.822 9.480 1.00 98.25 84 LEU A C 1
ATOM 613 O O . LEU A 1 84 ? 0.936 -3.958 10.700 1.00 98.25 84 LEU A O 1
ATOM 617 N N . ALA A 1 85 ? 1.773 -2.856 8.932 1.00 98.12 85 ALA A N 1
ATOM 618 C CA . ALA A 1 85 ? 2.561 -1.919 9.731 1.00 98.12 85 ALA A CA 1
ATOM 619 C C . ALA A 1 85 ? 1.674 -1.055 10.643 1.00 98.12 85 ALA A C 1
ATOM 621 O O . ALA A 1 85 ? 1.999 -0.850 11.811 1.00 98.12 85 ALA A O 1
ATOM 622 N N . ALA A 1 86 ? 0.525 -0.580 10.147 1.00 97.94 86 ALA A N 1
ATOM 623 C CA . ALA A 1 86 ? -0.425 0.189 10.949 1.00 97.94 86 ALA A CA 1
ATOM 624 C C . ALA A 1 86 ? -1.103 -0.652 12.042 1.00 97.94 86 ALA A C 1
ATOM 626 O O . ALA A 1 86 ? -1.413 -0.122 13.111 1.00 97.94 86 ALA A O 1
ATOM 627 N N . ALA A 1 87 ? -1.299 -1.952 11.797 1.00 96.94 87 ALA A N 1
ATOM 628 C CA . ALA A 1 87 ? -1.796 -2.907 12.783 1.00 96.94 87 ALA A CA 1
ATOM 629 C C . ALA A 1 87 ? -0.749 -3.297 13.845 1.00 96.94 87 ALA A C 1
ATOM 631 O O . ALA A 1 87 ? -1.114 -3.910 14.847 1.00 96.94 87 ALA A O 1
ATOM 632 N N . GLY A 1 88 ? 0.518 -2.910 13.665 1.00 95.94 88 GLY A N 1
ATOM 633 C CA . GLY A 1 88 ? 1.600 -3.166 14.617 1.00 95.94 88 GLY A CA 1
ATOM 634 C C . GLY A 1 88 ? 2.335 -4.491 14.409 1.00 95.94 88 GLY A C 1
ATOM 635 O O . GLY A 1 88 ? 2.970 -4.971 15.346 1.00 95.94 88 GLY A O 1
ATOM 636 N N . VAL A 1 89 ? 2.249 -5.083 13.214 1.00 97.25 89 VAL A N 1
ATOM 637 C CA . VAL A 1 89 ? 3.085 -6.232 12.824 1.00 97.25 89 VAL A CA 1
ATOM 638 C C . VAL A 1 89 ? 4.557 -5.815 12.808 1.00 97.25 89 VAL A C 1
ATOM 640 O O . VAL A 1 89 ? 4.874 -4.665 12.486 1.00 97.25 89 VAL A O 1
ATOM 643 N N . ASP A 1 90 ? 5.449 -6.739 13.178 1.00 96.94 90 ASP A N 1
ATOM 644 C CA . ASP A 1 90 ? 6.884 -6.469 13.201 1.00 96.94 90 ASP A CA 1
ATOM 645 C C . ASP A 1 90 ? 7.388 -6.048 11.818 1.00 96.94 90 ASP A C 1
ATOM 647 O O . ASP A 1 90 ? 6.944 -6.534 10.775 1.00 96.94 90 ASP A O 1
ATOM 651 N N . ARG A 1 91 ? 8.319 -5.099 11.816 1.00 97.19 91 ARG A N 1
ATOM 652 C CA . ARG A 1 91 ? 8.833 -4.514 10.588 1.00 97.19 91 ARG A CA 1
ATOM 653 C C . ARG A 1 91 ? 9.522 -5.552 9.703 1.00 97.19 91 ARG A C 1
ATOM 655 O O . ARG A 1 91 ? 9.319 -5.521 8.488 1.00 97.19 91 ARG A O 1
ATOM 662 N N . ASP A 1 92 ? 10.304 -6.448 10.288 1.00 97.81 92 ASP A N 1
ATOM 663 C CA . ASP A 1 92 ? 11.039 -7.450 9.523 1.00 97.81 92 ASP A CA 1
ATOM 664 C C . ASP A 1 92 ? 10.059 -8.415 8.837 1.00 97.81 92 ASP A C 1
ATOM 666 O O . ASP A 1 92 ? 10.260 -8.776 7.677 1.00 97.81 92 ASP A O 1
ATOM 670 N N . ASP A 1 93 ? 8.941 -8.740 9.497 1.00 98.12 93 ASP A N 1
ATOM 671 C CA . ASP A 1 93 ? 7.875 -9.572 8.931 1.00 98.12 93 ASP A CA 1
ATOM 672 C C . ASP A 1 93 ? 7.151 -8.869 7.771 1.00 98.12 93 ASP A C 1
ATOM 674 O O . ASP A 1 93 ? 6.922 -9.477 6.724 1.00 98.12 93 ASP A O 1
ATOM 678 N N . VAL A 1 94 ? 6.838 -7.574 7.912 1.00 98.12 94 VAL A N 1
ATOM 679 C CA . VAL A 1 94 ? 6.217 -6.774 6.836 1.00 98.12 94 VAL A CA 1
ATOM 680 C C . VAL A 1 94 ? 7.108 -6.724 5.595 1.00 98.12 94 VAL A C 1
ATOM 682 O O . VAL A 1 94 ? 6.632 -6.856 4.466 1.00 98.12 94 VAL A O 1
ATOM 685 N N . VAL A 1 95 ? 8.411 -6.524 5.790 1.00 98.06 95 VAL A N 1
ATOM 686 C CA . VAL A 1 95 ? 9.373 -6.462 4.686 1.00 98.06 95 VAL A CA 1
ATOM 687 C C . VAL A 1 95 ? 9.563 -7.835 4.046 1.00 98.06 95 VAL A C 1
ATOM 689 O O . VAL A 1 95 ? 9.609 -7.930 2.817 1.00 98.06 95 VAL A O 1
ATOM 692 N N . ALA A 1 96 ? 9.642 -8.892 4.855 1.00 97.25 96 ALA A N 1
ATOM 693 C CA . ALA A 1 96 ? 9.785 -10.259 4.373 1.00 97.25 96 ALA A CA 1
ATOM 694 C C . ALA A 1 96 ? 8.582 -10.704 3.528 1.00 97.25 96 ALA A C 1
ATOM 696 O O . ALA A 1 96 ? 8.782 -11.293 2.463 1.00 97.25 96 ALA A O 1
ATOM 697 N N . ASP A 1 97 ? 7.356 -10.383 3.957 1.00 96.25 97 ASP A N 1
ATOM 698 C CA . ASP A 1 97 ? 6.128 -10.667 3.204 1.00 96.25 97 ASP A CA 1
ATOM 699 C C . ASP A 1 97 ? 6.153 -10.010 1.816 1.00 96.25 97 ASP A C 1
ATOM 701 O O . ASP A 1 97 ? 6.009 -10.680 0.790 1.00 96.25 97 ASP A O 1
ATOM 705 N N . TYR A 1 98 ? 6.462 -8.712 1.761 1.00 96.75 98 TYR A N 1
ATOM 706 C CA . TYR A 1 98 ? 6.610 -7.997 0.496 1.00 96.75 98 TYR A CA 1
ATOM 707 C C . TYR A 1 98 ? 7.695 -8.618 -0.398 1.00 96.75 98 TYR A C 1
ATOM 709 O O . TYR A 1 98 ? 7.459 -8.862 -1.588 1.00 96.75 98 TYR A O 1
ATOM 717 N N . ALA A 1 99 ? 8.874 -8.900 0.165 1.00 95.56 99 ALA A N 1
ATOM 718 C CA . ALA A 1 99 ? 10.027 -9.388 -0.585 1.00 95.56 99 ALA A CA 1
ATOM 719 C C . ALA A 1 99 ? 9.812 -10.787 -1.183 1.00 95.56 99 ALA A C 1
ATOM 721 O O . ALA A 1 99 ? 10.353 -11.086 -2.251 1.00 95.56 99 ALA A O 1
ATOM 722 N N . ALA A 1 100 ? 8.973 -11.616 -0.555 1.00 93.12 100 ALA A N 1
ATOM 723 C CA . ALA A 1 100 ? 8.603 -12.934 -1.066 1.00 93.12 100 ALA A CA 1
ATOM 724 C C . ALA A 1 100 ? 7.871 -12.876 -2.425 1.00 93.12 100 ALA A C 1
ATOM 726 O O . ALA A 1 100 ? 7.826 -13.870 -3.154 1.00 93.12 100 ALA A O 1
ATOM 727 N N . THR A 1 101 ? 7.334 -11.713 -2.817 1.00 88.75 101 THR A N 1
ATOM 728 C CA . THR A 1 101 ? 6.603 -11.548 -4.082 1.00 88.75 101 THR A CA 1
ATOM 729 C C . THR A 1 101 ? 7.469 -11.818 -5.317 1.00 88.75 101 THR A C 1
ATOM 731 O O . THR A 1 101 ? 6.970 -12.390 -6.288 1.00 88.75 101 THR A O 1
ATOM 734 N N . ALA A 1 102 ? 8.762 -11.471 -5.297 1.00 86.81 102 ALA A N 1
ATOM 735 C CA . ALA A 1 102 ? 9.670 -11.620 -6.440 1.00 86.81 102 ALA A CA 1
ATOM 736 C C . ALA A 1 102 ? 9.731 -13.060 -6.965 1.00 86.81 102 ALA A C 1
ATOM 738 O O . ALA A 1 102 ? 9.808 -13.287 -8.174 1.00 86.81 102 ALA A O 1
ATOM 739 N N . GLU A 1 103 ? 9.656 -14.054 -6.076 1.00 84.25 103 GLU A N 1
ATOM 740 C CA . GLU A 1 103 ? 9.695 -15.465 -6.467 1.00 84.25 103 GLU A CA 1
ATOM 741 C C . GLU A 1 103 ? 8.490 -15.861 -7.330 1.00 84.25 103 GLU A C 1
ATOM 743 O O . GLU A 1 103 ? 8.630 -16.677 -8.240 1.00 84.25 103 GLU A O 1
ATOM 748 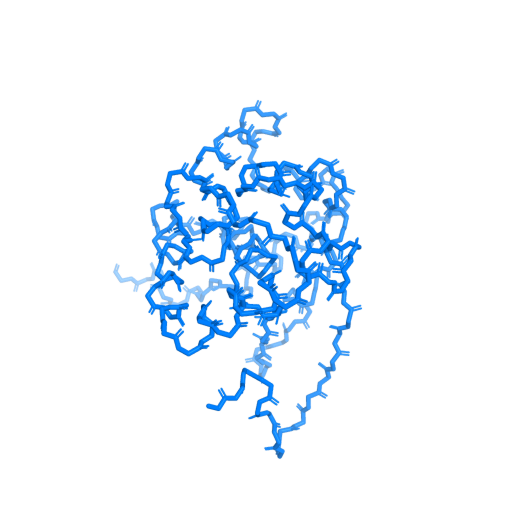N N . ASN A 1 104 ? 7.338 -15.222 -7.105 1.00 82.50 104 ASN A N 1
ATOM 749 C CA . ASN A 1 104 ? 6.089 -15.482 -7.819 1.00 82.50 104 ASN A CA 1
ATOM 750 C C . ASN A 1 104 ? 5.989 -14.751 -9.168 1.00 82.50 104 ASN A C 1
ATOM 752 O O . ASN A 1 104 ? 5.114 -15.072 -9.972 1.00 82.50 104 ASN A O 1
ATOM 756 N N . LEU A 1 105 ? 6.865 -13.774 -9.428 1.00 80.12 105 LEU A N 1
ATOM 757 C CA . LEU A 1 105 ? 6.871 -12.999 -10.676 1.00 80.12 105 LEU A CA 1
ATOM 758 C C . LEU A 1 105 ? 7.763 -13.598 -11.763 1.00 80.12 105 LEU A C 1
ATOM 760 O O . LEU A 1 105 ? 7.632 -13.240 -12.935 1.00 80.12 105 LEU A O 1
ATOM 764 N N . ARG A 1 106 ? 8.661 -14.516 -11.392 1.00 77.62 106 ARG A N 1
ATOM 765 C CA . ARG A 1 106 ? 9.581 -15.162 -12.330 1.00 77.62 106 ARG A CA 1
ATOM 766 C C . ARG A 1 106 ? 8.834 -16.105 -13.272 1.00 77.62 106 ARG A C 1
ATOM 768 O O . ARG A 1 106 ? 8.066 -16.960 -12.839 1.00 77.62 106 ARG A O 1
ATOM 775 N N . GLY A 1 107 ? 9.141 -16.009 -14.564 1.00 80.50 107 GLY A N 1
ATOM 776 C CA . GLY A 1 107 ? 8.686 -16.950 -15.587 1.00 80.50 107 GLY A CA 1
ATOM 777 C C . GLY A 1 107 ? 7.695 -16.323 -16.560 1.00 80.50 107 GLY A C 1
ATOM 778 O O . GLY A 1 107 ? 7.905 -15.214 -17.043 1.00 80.50 107 GLY A O 1
ATOM 779 N N . GLU A 1 108 ? 6.607 -17.035 -16.863 1.00 82.25 108 GLU A N 1
ATOM 780 C CA . GLU A 1 108 ? 5.705 -16.684 -17.971 1.00 82.25 108 GLU A CA 1
ATOM 781 C C . GLU A 1 108 ? 5.145 -15.258 -17.879 1.00 82.25 108 GLU A C 1
ATOM 783 O O . GLU A 1 108 ? 4.967 -14.598 -18.902 1.00 82.25 108 GLU A O 1
ATOM 788 N N . TRP A 1 109 ? 4.890 -14.763 -16.663 1.00 82.81 109 TRP A N 1
ATOM 789 C CA . TRP A 1 109 ? 4.381 -13.409 -16.463 1.00 82.81 109 TRP A CA 1
ATOM 790 C C . TRP A 1 109 ? 5.428 -12.338 -16.812 1.00 82.81 109 TRP A C 1
ATOM 792 O O . TRP A 1 109 ? 5.130 -11.435 -17.598 1.00 82.81 109 TRP A O 1
ATOM 802 N N . SER A 1 110 ? 6.660 -12.450 -16.298 1.00 83.75 110 SER A N 1
ATOM 803 C CA . SER A 1 110 ? 7.740 -11.500 -16.605 1.00 83.75 110 SER A CA 1
ATOM 804 C C . SER A 1 110 ? 8.137 -11.531 -18.082 1.00 83.75 110 SER A C 1
ATOM 806 O O . SER A 1 110 ? 8.403 -10.480 -18.673 1.00 83.75 110 SER A O 1
ATOM 808 N N . ASP A 1 111 ? 8.118 -12.715 -18.700 1.00 86.25 111 ASP A N 1
ATOM 809 C CA . ASP A 1 111 ? 8.414 -12.890 -20.125 1.00 86.25 111 ASP A CA 1
ATOM 810 C C . ASP A 1 111 ? 7.334 -12.228 -20.992 1.00 86.25 111 ASP A C 1
ATOM 812 O O . ASP A 1 111 ? 7.638 -11.497 -21.938 1.00 86.25 111 ASP A O 1
ATOM 816 N N . ALA A 1 112 ? 6.059 -12.418 -20.636 1.00 85.38 112 ALA A N 1
ATOM 817 C CA . ALA A 1 112 ? 4.945 -11.771 -21.320 1.00 85.38 112 ALA A CA 1
ATOM 818 C C . ALA A 1 112 ? 5.003 -10.243 -21.186 1.00 85.38 112 ALA A C 1
ATOM 820 O O . ALA A 1 112 ? 4.775 -9.534 -22.167 1.00 85.38 112 ALA A O 1
ATOM 821 N N . MET A 1 113 ? 5.343 -9.726 -20.002 1.00 83.50 113 MET A N 1
ATOM 822 C CA . MET A 1 113 ? 5.493 -8.286 -19.783 1.00 83.50 113 MET A CA 1
ATOM 823 C C . MET A 1 113 ? 6.639 -7.703 -20.608 1.00 83.50 113 MET A C 1
ATOM 825 O O . MET A 1 113 ? 6.430 -6.717 -21.311 1.00 83.50 113 MET A O 1
ATOM 829 N N . THR A 1 114 ? 7.808 -8.345 -20.601 1.00 85.25 114 THR A N 1
ATOM 830 C CA . THR A 1 114 ? 8.954 -7.996 -21.461 1.00 85.25 114 THR A CA 1
ATOM 831 C C . THR A 1 114 ? 8.527 -7.901 -22.929 1.00 85.25 114 THR A C 1
ATOM 833 O O . THR A 1 114 ? 8.752 -6.880 -23.581 1.00 85.25 114 THR A O 1
ATOM 836 N N . ALA A 1 115 ? 7.811 -8.914 -23.426 1.00 86.19 115 ALA A N 1
ATOM 837 C CA . ALA A 1 115 ? 7.342 -8.951 -24.807 1.00 86.19 115 ALA A CA 1
ATOM 838 C C . ALA A 1 115 ? 6.370 -7.804 -25.150 1.00 86.19 115 ALA A C 1
ATOM 840 O O . ALA A 1 115 ? 6.364 -7.328 -26.287 1.00 86.19 115 ALA A O 1
ATOM 841 N N . VAL A 1 116 ? 5.561 -7.323 -24.196 1.00 85.50 116 VAL A N 1
ATOM 842 C CA . VAL A 1 116 ? 4.685 -6.153 -24.404 1.00 85.50 116 VAL A CA 1
ATOM 843 C C . VAL A 1 116 ? 5.503 -4.886 -24.663 1.00 85.50 116 VAL A C 1
ATOM 845 O O . VAL A 1 116 ? 5.142 -4.109 -25.550 1.00 85.50 116 VAL A O 1
ATOM 848 N N . PHE A 1 117 ? 6.601 -4.671 -23.933 1.00 83.50 117 PHE A N 1
ATOM 849 C CA . PHE A 1 117 ? 7.489 -3.526 -24.164 1.00 83.50 117 PHE A CA 1
ATOM 850 C C . PHE A 1 117 ? 8.179 -3.614 -25.527 1.00 83.50 117 PHE A C 1
ATOM 852 O O . PHE A 1 117 ? 8.148 -2.650 -26.296 1.00 83.50 117 PHE A O 1
ATOM 859 N N . GLU A 1 118 ? 8.707 -4.790 -25.872 1.00 85.06 118 GLU A N 1
ATOM 860 C CA . GLU A 1 118 ? 9.359 -5.034 -27.162 1.00 85.06 118 GLU A CA 1
ATOM 861 C C . GLU A 1 118 ? 8.406 -4.809 -28.344 1.00 85.06 118 GLU A C 1
ATOM 863 O O . GLU A 1 118 ? 8.753 -4.124 -29.307 1.00 85.06 118 GLU A O 1
ATOM 868 N N . GLN A 1 119 ? 7.170 -5.317 -28.263 1.00 87.50 119 GLN A N 1
ATOM 869 C CA . GLN A 1 119 ? 6.148 -5.131 -29.303 1.00 87.50 119 GLN A CA 1
ATOM 870 C C . GLN A 1 119 ? 5.764 -3.661 -29.507 1.00 87.50 119 GLN A C 1
ATOM 872 O O . GLN A 1 119 ? 5.333 -3.278 -30.596 1.00 87.50 119 GLN A O 1
ATOM 877 N N . ARG A 1 120 ? 5.930 -2.826 -28.477 1.00 85.00 120 ARG A N 1
ATOM 878 C CA . ARG A 1 120 ? 5.700 -1.378 -28.538 1.00 85.00 120 ARG A CA 1
ATOM 879 C C . ARG A 1 120 ? 6.945 -0.592 -28.964 1.00 85.00 120 ARG A C 1
ATOM 881 O O . ARG A 1 120 ? 6.880 0.632 -29.045 1.00 85.00 120 ARG A O 1
ATOM 888 N N . GLY A 1 121 ? 8.056 -1.271 -29.258 1.00 85.00 121 GLY A N 1
ATOM 889 C CA . GLY A 1 121 ? 9.323 -0.646 -29.638 1.00 85.00 121 GLY A CA 1
ATOM 890 C C . GLY A 1 121 ? 9.996 0.112 -28.493 1.00 85.00 121 GLY A C 1
ATOM 891 O O . GLY A 1 121 ? 10.765 1.036 -28.752 1.00 85.00 121 GLY A O 1
ATOM 892 N N . ILE A 1 122 ? 9.683 -0.241 -27.243 1.00 84.75 122 ILE A N 1
ATOM 893 C CA . ILE A 1 122 ? 10.269 0.370 -26.050 1.00 84.75 122 ILE A CA 1
ATOM 894 C C . ILE A 1 122 ? 11.490 -0.457 -25.646 1.00 84.75 122 ILE A C 1
ATOM 896 O O . ILE A 1 122 ? 11.380 -1.657 -25.400 1.00 84.75 122 ILE A O 1
ATOM 900 N N . GLU A 1 123 ? 12.656 0.185 -25.574 1.00 85.75 123 GLU A N 1
ATOM 901 C CA . GLU A 1 123 ? 13.871 -0.444 -25.056 1.00 85.75 123 GLU A CA 1
ATOM 902 C C . GLU A 1 123 ? 13.763 -0.619 -23.536 1.00 85.75 123 GLU A C 1
ATOM 904 O O . GLU A 1 123 ? 13.510 0.342 -22.805 1.00 85.75 123 GLU A O 1
ATOM 909 N N . LEU A 1 124 ? 13.955 -1.850 -23.058 1.00 84.31 124 LEU A N 1
ATOM 910 C CA . LEU A 1 124 ? 13.903 -2.163 -21.634 1.00 84.31 124 LEU A CA 1
ATOM 911 C C . LEU A 1 124 ? 15.146 -1.633 -20.919 1.00 84.31 124 LEU A C 1
ATOM 913 O O . LEU A 1 124 ? 16.256 -2.134 -21.093 1.00 84.31 124 LEU A O 1
ATOM 917 N N . THR A 1 125 ? 14.944 -0.625 -20.075 1.00 87.50 125 THR A N 1
ATOM 918 C CA . THR A 1 125 ? 15.984 -0.122 -19.171 1.00 87.50 125 THR A CA 1
ATOM 919 C C . THR A 1 125 ? 16.114 -1.013 -17.933 1.00 87.50 125 THR A C 1
ATOM 921 O O . THR A 1 125 ? 15.189 -1.746 -17.585 1.00 87.50 125 THR A O 1
ATOM 924 N N . ALA A 1 126 ? 17.232 -0.907 -17.206 1.00 85.25 126 ALA A N 1
ATOM 925 C CA . ALA A 1 126 ? 17.432 -1.659 -15.964 1.00 85.25 126 ALA A CA 1
ATOM 926 C C . ALA A 1 126 ? 16.320 -1.407 -14.926 1.00 85.25 126 ALA A C 1
ATOM 928 O O . ALA A 1 126 ? 15.827 -2.357 -14.329 1.00 85.25 126 ALA A O 1
ATOM 929 N N . GLY A 1 127 ? 15.866 -0.157 -14.774 1.00 83.62 127 GLY A N 1
ATOM 930 C CA . GLY A 1 127 ? 14.770 0.176 -13.856 1.00 83.62 127 GLY A CA 1
ATOM 931 C C . GLY A 1 127 ? 13.413 -0.384 -14.295 1.00 83.62 127 GLY A C 1
ATOM 932 O O . GLY A 1 127 ? 12.580 -0.704 -13.456 1.00 83.62 127 GLY A O 1
ATOM 933 N N . MET A 1 128 ? 13.181 -0.556 -15.602 1.00 83.50 128 MET A N 1
ATOM 934 C CA . MET A 1 128 ? 11.975 -1.234 -16.095 1.00 83.50 128 MET A CA 1
ATOM 935 C C . MET A 1 128 ? 12.022 -2.732 -15.806 1.00 83.50 128 MET A C 1
ATOM 937 O O . MET A 1 128 ? 11.019 -3.295 -15.383 1.00 83.50 128 MET A O 1
ATOM 941 N N . VAL A 1 129 ? 13.179 -3.366 -16.009 1.00 85.19 129 VAL A N 1
ATOM 942 C CA . VAL A 1 129 ? 13.369 -4.783 -15.671 1.00 85.19 129 VAL A CA 1
ATOM 943 C C . VAL A 1 129 ? 13.138 -4.996 -14.179 1.00 85.19 129 VAL A C 1
ATOM 945 O O . VAL A 1 129 ? 12.333 -5.844 -13.818 1.00 85.19 129 VAL A O 1
ATOM 948 N N . GLU A 1 130 ? 13.745 -4.167 -13.329 1.00 85.75 130 GLU A N 1
ATOM 949 C CA . GLU A 1 130 ? 13.540 -4.197 -11.878 1.00 85.75 130 GLU A CA 1
ATOM 950 C C . GLU A 1 130 ? 12.058 -4.043 -11.497 1.00 85.75 130 GLU A C 1
ATOM 952 O O . GLU A 1 130 ? 11.528 -4.839 -10.725 1.00 85.75 130 GLU A O 1
ATOM 957 N N . LEU A 1 131 ? 11.354 -3.069 -12.087 1.00 84.31 131 LEU A N 1
ATOM 958 C CA . LEU A 1 131 ? 9.925 -2.857 -11.844 1.00 84.31 131 LEU A CA 1
ATOM 959 C C . LEU A 1 131 ? 9.080 -4.085 -12.220 1.00 84.31 131 LEU A C 1
ATOM 961 O O . LEU A 1 131 ? 8.095 -4.376 -11.540 1.00 84.31 131 LEU A O 1
ATOM 965 N N . ILE A 1 132 ? 9.457 -4.804 -13.279 1.00 83.00 132 ILE A N 1
ATOM 966 C CA . ILE A 1 132 ? 8.762 -6.014 -13.726 1.00 83.00 132 ILE A CA 1
ATOM 967 C C . ILE A 1 132 ? 9.094 -7.187 -12.798 1.00 83.00 132 ILE A C 1
ATOM 969 O O . ILE A 1 132 ? 8.183 -7.874 -12.350 1.00 83.00 132 ILE A O 1
ATOM 973 N N . THR A 1 133 ? 10.366 -7.450 -12.504 1.00 84.25 133 THR A N 1
ATOM 974 C CA . THR A 1 133 ? 10.775 -8.757 -11.963 1.00 84.25 133 THR A CA 1
ATOM 975 C C . THR A 1 133 ? 11.042 -8.780 -10.467 1.00 84.25 133 THR A C 1
ATOM 977 O O . THR A 1 133 ? 11.034 -9.864 -9.888 1.00 84.25 133 THR A O 1
ATOM 980 N N . GLU A 1 134 ? 11.266 -7.630 -9.831 1.00 89.19 134 GLU A N 1
ATOM 981 C CA . GLU A 1 134 ? 11.821 -7.581 -8.477 1.00 89.19 134 GLU A CA 1
ATOM 982 C C . GLU A 1 134 ? 10.879 -6.931 -7.454 1.00 89.19 134 GLU A C 1
ATOM 984 O O . GLU A 1 134 ? 10.129 -5.998 -7.757 1.00 89.19 134 GLU A O 1
ATOM 989 N N . SER A 1 135 ? 10.981 -7.402 -6.207 1.00 91.88 135 SER A N 1
ATOM 990 C CA . SER A 1 135 ? 10.425 -6.798 -4.985 1.00 91.88 135 SER A CA 1
ATOM 991 C C . SER A 1 135 ? 11.522 -6.690 -3.905 1.00 91.88 135 SER A C 1
ATOM 993 O O . SER A 1 135 ? 11.493 -7.422 -2.919 1.00 91.88 135 SER A O 1
ATOM 995 N N . PRO A 1 136 ? 12.538 -5.833 -4.097 1.00 94.44 136 PRO A N 1
ATOM 996 C CA . PRO A 1 136 ? 13.682 -5.713 -3.195 1.00 94.44 136 PRO A CA 1
ATOM 997 C C . PRO A 1 136 ? 13.269 -5.193 -1.813 1.00 94.44 136 PRO A C 1
ATOM 999 O O . PRO A 1 136 ? 12.646 -4.132 -1.706 1.00 94.44 136 PRO A O 1
ATOM 1002 N N . ALA A 1 137 ? 13.637 -5.934 -0.764 1.00 96.44 137 ALA A N 1
ATOM 1003 C CA . ALA A 1 137 ? 13.355 -5.605 0.635 1.00 96.44 137 ALA A CA 1
ATOM 1004 C C . ALA A 1 137 ? 13.819 -4.184 0.985 1.00 96.44 137 ALA A C 1
ATOM 1006 O O . ALA A 1 137 ? 13.062 -3.398 1.550 1.00 96.44 137 ALA A O 1
ATOM 1007 N N . GLU A 1 138 ? 15.019 -3.823 0.534 1.00 96.75 138 GLU A N 1
ATOM 1008 C CA . GLU A 1 138 ? 15.664 -2.537 0.774 1.00 96.75 138 GLU A CA 1
ATOM 1009 C C . GLU A 1 138 ? 14.862 -1.341 0.240 1.00 96.75 138 GLU A C 1
ATOM 1011 O O . GLU A 1 138 ? 14.930 -0.247 0.802 1.00 96.75 138 GLU A O 1
ATOM 1016 N N . VAL A 1 139 ? 14.070 -1.527 -0.824 1.00 96.25 139 VAL A N 1
ATOM 1017 C CA . VAL A 1 139 ? 13.229 -0.454 -1.374 1.00 96.25 139 VAL A CA 1
ATOM 1018 C C . VAL A 1 139 ? 12.021 -0.208 -0.479 1.00 96.25 139 VAL A C 1
ATOM 1020 O O . VAL A 1 139 ? 11.700 0.949 -0.203 1.00 96.25 139 VAL A O 1
ATOM 1023 N N . LEU A 1 140 ? 11.364 -1.269 0.002 1.00 98.00 140 LEU A N 1
ATOM 1024 C CA . LEU A 1 140 ? 10.265 -1.107 0.953 1.00 98.00 140 LEU A CA 1
ATOM 1025 C C . LEU A 1 140 ? 10.786 -0.583 2.296 1.00 98.00 140 LEU A C 1
ATOM 1027 O O . LEU A 1 140 ? 10.175 0.309 2.880 1.00 98.00 140 LEU A O 1
ATOM 1031 N N . GLU A 1 141 ? 11.931 -1.080 2.764 1.00 98.19 141 GLU A N 1
ATOM 1032 C CA . GLU A 1 141 ? 12.559 -0.595 3.990 1.00 98.19 141 GLU A CA 1
ATOM 1033 C C . GLU A 1 141 ? 12.823 0.911 3.930 1.00 98.19 141 GLU A C 1
ATOM 1035 O O . GLU A 1 141 ? 12.355 1.656 4.794 1.00 98.19 141 GLU A O 1
ATOM 1040 N N . ALA A 1 142 ? 13.497 1.371 2.876 1.00 98.19 142 ALA A N 1
ATOM 1041 C CA . ALA A 1 142 ? 13.807 2.783 2.695 1.00 98.19 142 ALA A CA 1
ATOM 1042 C C . ALA A 1 142 ? 12.543 3.653 2.595 1.00 98.19 142 ALA A C 1
ATOM 1044 O O . ALA A 1 142 ? 12.514 4.763 3.133 1.00 98.19 142 ALA A O 1
ATOM 1045 N N . LEU A 1 143 ? 11.485 3.158 1.939 1.00 98.38 143 LEU A N 1
ATOM 1046 C CA . LEU A 1 143 ? 10.208 3.866 1.844 1.00 98.38 143 LEU A CA 1
ATOM 1047 C C . LEU A 1 143 ? 9.569 4.052 3.220 1.00 98.38 143 LEU A C 1
ATOM 1049 O O . LEU A 1 143 ? 9.170 5.154 3.592 1.00 98.38 143 LEU A O 1
ATOM 1053 N N . LEU A 1 144 ? 9.459 2.974 3.985 1.00 98.44 144 LEU A N 1
ATOM 1054 C CA . LEU A 1 144 ? 8.809 3.041 5.280 1.00 98.44 144 LEU A CA 1
ATOM 1055 C C . LEU A 1 144 ? 9.667 3.850 6.282 1.00 98.44 144 LEU A C 1
ATOM 1057 O O . LEU A 1 144 ? 9.113 4.627 7.051 1.00 98.44 144 LEU A O 1
ATOM 1061 N N . GLU A 1 145 ? 11.006 3.774 6.222 1.00 98.38 145 GLU A N 1
ATOM 1062 C CA . GLU A 1 145 ? 11.902 4.662 6.995 1.00 98.38 145 GLU A CA 1
ATOM 1063 C C . GLU A 1 145 ? 11.709 6.143 6.635 1.00 98.38 145 GLU A C 1
ATOM 1065 O O . GLU A 1 145 ? 11.738 7.026 7.501 1.00 98.38 145 GLU A O 1
ATOM 1070 N N . ARG A 1 146 ? 11.518 6.439 5.342 1.00 98.31 146 ARG A N 1
ATOM 1071 C CA . ARG A 1 146 ? 11.198 7.789 4.872 1.00 98.31 146 ARG A CA 1
ATOM 1072 C C . ARG A 1 146 ? 9.888 8.270 5.500 1.00 98.31 146 ARG A C 1
ATOM 1074 O O . ARG A 1 146 ? 9.859 9.385 6.023 1.00 98.31 146 ARG A O 1
ATOM 1081 N N . ILE A 1 147 ? 8.848 7.436 5.501 1.00 98.44 147 ILE A N 1
ATOM 1082 C CA . ILE A 1 147 ? 7.551 7.766 6.105 1.00 98.44 147 ILE A CA 1
ATOM 1083 C C . ILE A 1 147 ? 7.680 7.970 7.616 1.00 98.44 147 ILE A C 1
ATOM 1085 O O . ILE A 1 147 ? 7.137 8.940 8.142 1.00 98.44 147 ILE A O 1
ATOM 1089 N N . ASP A 1 148 ? 8.446 7.134 8.315 1.00 98.12 148 ASP A N 1
ATOM 1090 C CA . ASP A 1 148 ? 8.696 7.301 9.749 1.00 98.12 148 ASP A CA 1
ATOM 1091 C C . ASP A 1 148 ? 9.370 8.648 10.045 1.00 98.12 148 ASP A C 1
ATOM 1093 O O . ASP A 1 148 ? 9.000 9.348 10.987 1.00 98.12 148 ASP A O 1
ATOM 1097 N N . ARG A 1 149 ? 10.316 9.079 9.206 1.00 98.44 149 ARG A N 1
ATOM 1098 C CA . ARG A 1 149 ? 10.966 10.390 9.346 1.00 98.44 149 ARG A CA 1
ATOM 1099 C C . ARG A 1 149 ? 10.024 11.565 9.059 1.00 98.44 149 ARG A C 1
ATOM 1101 O O . ARG A 1 149 ? 10.145 12.601 9.711 1.00 98.44 149 ARG A O 1
ATOM 1108 N N . GLU A 1 150 ? 9.145 11.439 8.068 1.00 98.25 150 GLU A N 1
ATOM 1109 C CA . GLU A 1 150 ? 8.284 12.532 7.586 1.00 98.25 150 GLU A CA 1
ATOM 1110 C C . GLU A 1 150 ? 6.977 12.660 8.387 1.00 98.25 150 GLU A C 1
ATOM 1112 O O . GLU A 1 150 ? 6.515 13.773 8.644 1.00 98.25 150 GLU A O 1
ATOM 1117 N N . HIS A 1 151 ? 6.414 11.537 8.835 1.00 98.25 151 HIS A N 1
ATOM 1118 C CA . HIS A 1 151 ? 5.112 11.455 9.502 1.00 98.25 151 HIS A CA 1
ATOM 1119 C C . HIS A 1 151 ? 5.181 10.895 10.929 1.00 98.25 151 HIS A C 1
ATOM 1121 O O . HIS A 1 151 ? 4.235 11.065 11.697 1.00 98.25 151 HIS A O 1
ATOM 1127 N N . GLY A 1 152 ? 6.279 10.239 11.309 1.00 98.06 152 GLY A N 1
ATOM 1128 C CA . GLY A 1 152 ? 6.474 9.615 12.623 1.00 98.06 152 GLY A CA 1
ATOM 1129 C C . GLY A 1 152 ? 6.079 8.138 12.691 1.00 98.06 152 GLY A C 1
ATOM 1130 O O . GLY A 1 152 ? 6.552 7.437 13.579 1.00 98.06 152 GLY A O 1
ATOM 1131 N N . SER A 1 153 ? 5.196 7.675 11.802 1.00 98.25 153 SER A N 1
ATOM 1132 C CA . SER A 1 153 ? 4.822 6.263 11.614 1.00 98.25 153 SER A CA 1
ATOM 1133 C C . SER A 1 153 ? 3.910 6.105 10.394 1.00 98.25 153 SER A C 1
ATOM 1135 O O . SER A 1 153 ? 3.285 7.077 9.955 1.00 98.25 153 SER A O 1
ATOM 1137 N N . ILE A 1 154 ? 3.726 4.870 9.921 1.00 98.44 154 ILE A N 1
ATOM 1138 C CA . ILE A 1 154 ? 2.686 4.535 8.932 1.00 98.44 154 ILE A CA 1
ATOM 1139 C C . ILE A 1 154 ? 1.287 4.890 9.444 1.00 98.44 154 ILE A C 1
ATOM 1141 O O . ILE A 1 154 ? 0.496 5.482 8.712 1.00 98.44 154 ILE A O 1
ATOM 1145 N N . SER A 1 155 ? 0.982 4.620 10.715 1.00 98.44 155 SER A N 1
ATOM 1146 C CA . SER A 1 155 ? -0.309 4.989 11.303 1.00 98.44 155 SER A CA 1
ATOM 1147 C C . SER A 1 155 ? -0.543 6.502 11.246 1.00 98.44 155 SER A C 1
ATOM 1149 O O . SER A 1 155 ? -1.621 6.949 10.860 1.00 98.44 155 SER A O 1
ATOM 1151 N N . ALA A 1 156 ? 0.475 7.308 11.563 1.00 98.56 156 ALA A N 1
ATOM 1152 C CA . ALA A 1 156 ? 0.393 8.765 11.466 1.00 98.56 156 ALA A CA 1
ATOM 1153 C C . ALA A 1 156 ? 0.245 9.251 10.015 1.00 98.56 156 ALA A C 1
ATOM 1155 O O . ALA A 1 156 ? -0.517 10.187 9.762 1.00 98.56 156 ALA A O 1
ATOM 1156 N N . TYR A 1 157 ? 0.916 8.598 9.062 1.00 98.69 157 TYR A N 1
ATOM 1157 C CA . TYR A 1 157 ? 0.730 8.854 7.635 1.00 98.69 157 TYR A CA 1
ATOM 1158 C C . TYR A 1 157 ? -0.723 8.601 7.205 1.00 98.69 157 TYR A C 1
ATOM 1160 O O . TYR A 1 157 ? -1.351 9.495 6.636 1.00 98.69 157 TYR A O 1
ATOM 1168 N N . LEU A 1 158 ? -1.298 7.441 7.542 1.00 98.62 158 LEU A N 1
ATOM 1169 C CA . LEU A 1 158 ? -2.676 7.094 7.177 1.00 98.62 158 LEU A CA 1
ATOM 1170 C C . LEU A 1 158 ? -3.698 8.051 7.808 1.00 98.62 158 LEU A C 1
ATOM 1172 O O . LEU A 1 158 ? -4.627 8.494 7.130 1.00 98.62 158 LEU A O 1
ATOM 1176 N N . LEU A 1 159 ? -3.503 8.433 9.076 1.00 98.56 159 LEU A N 1
ATOM 1177 C CA . LEU A 1 159 ? -4.342 9.430 9.752 1.00 98.56 159 LEU A CA 1
ATOM 1178 C C . LEU A 1 159 ? -4.282 10.795 9.049 1.00 98.56 159 LEU A C 1
ATOM 1180 O O . LEU A 1 159 ? -5.313 11.436 8.841 1.00 98.56 159 LEU A O 1
ATOM 1184 N N . ALA A 1 160 ? -3.088 11.231 8.634 1.00 98.44 160 ALA A N 1
ATOM 1185 C CA . ALA A 1 160 ? -2.911 12.478 7.890 1.00 98.44 160 ALA A CA 1
ATOM 1186 C C . ALA A 1 160 ? -3.610 12.459 6.517 1.00 98.44 160 ALA A C 1
ATOM 1188 O O . ALA A 1 160 ? -3.975 13.516 6.005 1.00 98.44 160 ALA A O 1
ATOM 1189 N N . HIS A 1 161 ? -3.837 11.269 5.953 1.00 98.38 161 HIS A N 1
ATOM 1190 C CA . HIS A 1 161 ? -4.479 11.063 4.652 1.00 98.38 161 HIS A CA 1
ATOM 1191 C C . HIS A 1 161 ? -5.962 10.683 4.755 1.00 98.38 161 HIS A C 1
ATOM 1193 O O . HIS A 1 161 ? -6.600 10.370 3.751 1.00 98.38 161 HIS A O 1
ATOM 1199 N N . GLY A 1 162 ? -6.539 10.782 5.955 1.00 98.25 162 GLY A N 1
ATOM 1200 C CA . GLY A 1 162 ? -7.981 10.714 6.166 1.00 98.25 162 GLY A CA 1
ATOM 1201 C C . GLY A 1 162 ? -8.482 9.437 6.824 1.00 98.25 162 GLY A C 1
ATOM 1202 O O . GLY A 1 162 ? -9.698 9.315 6.968 1.00 98.25 162 GLY A O 1
ATOM 1203 N N . LEU A 1 163 ? -7.607 8.516 7.242 1.00 98.31 163 LEU A N 1
ATOM 1204 C CA . LEU A 1 163 ? -7.996 7.445 8.160 1.00 98.31 163 LEU A CA 1
ATOM 1205 C C . LEU A 1 163 ? -8.367 8.061 9.518 1.00 98.31 163 LEU A C 1
ATOM 1207 O O . LEU A 1 163 ? -7.756 9.029 9.971 1.00 98.31 163 LEU A O 1
ATOM 1211 N N . THR A 1 164 ? -9.372 7.516 10.188 1.00 98.56 164 THR A N 1
ATOM 1212 C CA . THR A 1 164 ? -9.768 7.952 11.530 1.00 98.56 164 THR A CA 1
ATOM 1213 C C . THR A 1 164 ? -9.121 7.083 12.613 1.00 98.56 164 THR A C 1
ATOM 1215 O O . THR A 1 164 ? -8.783 5.927 12.359 1.00 98.56 164 THR A O 1
ATOM 1218 N N . PRO A 1 165 ? -8.985 7.583 13.856 1.00 98.12 165 PRO A N 1
ATOM 1219 C CA . PRO A 1 165 ? -8.492 6.766 14.967 1.00 98.12 165 PRO A CA 1
ATOM 1220 C C . PRO A 1 165 ? -9.320 5.493 15.200 1.00 98.12 165 PRO A C 1
ATOM 1222 O O . PRO A 1 165 ? -8.758 4.435 15.449 1.00 98.12 165 PRO A O 1
ATOM 1225 N N . THR A 1 166 ? -10.646 5.571 15.051 1.00 98.12 166 THR A N 1
ATOM 1226 C CA . THR A 1 166 ? -11.540 4.410 15.186 1.00 98.12 166 THR A CA 1
ATOM 1227 C C . THR A 1 166 ? -11.330 3.382 14.073 1.00 98.12 166 THR A C 1
ATOM 1229 O O . THR A 1 166 ? -11.360 2.183 14.332 1.00 98.12 166 THR A O 1
ATOM 1232 N N . GLU A 1 167 ? -11.088 3.830 12.839 1.00 98.19 167 GLU A N 1
ATOM 1233 C CA . GLU A 1 167 ? -10.727 2.938 11.731 1.00 98.19 167 GLU A CA 1
ATOM 1234 C C . GLU A 1 167 ? -9.377 2.251 11.980 1.00 98.19 167 GLU A C 1
ATOM 1236 O O . GLU A 1 167 ? -9.255 1.056 11.732 1.00 98.19 167 GLU A O 1
ATOM 1241 N N . LEU A 1 168 ? -8.390 2.970 12.525 1.00 97.50 168 LEU A N 1
ATOM 1242 C CA . LEU A 1 168 ? -7.091 2.397 12.888 1.00 97.50 168 LEU A CA 1
ATOM 1243 C C . LEU A 1 168 ? -7.217 1.324 13.984 1.00 97.50 168 LEU A C 1
ATOM 1245 O O . LEU A 1 168 ? -6.632 0.254 13.860 1.00 97.50 168 LEU A O 1
ATOM 1249 N N . GLU A 1 169 ? -8.012 1.575 15.026 1.00 95.81 169 GLU A N 1
ATOM 1250 C CA . GLU A 1 169 ? -8.296 0.577 16.068 1.00 95.81 169 GLU A CA 1
ATOM 1251 C C . GLU A 1 169 ? -8.973 -0.674 15.487 1.00 95.81 169 GLU A C 1
ATOM 1253 O O . GLU A 1 169 ? -8.608 -1.802 15.827 1.00 95.81 169 GLU A O 1
ATOM 1258 N N . ARG A 1 170 ? -9.939 -0.487 14.576 1.00 95.56 170 ARG A N 1
ATOM 1259 C CA . ARG A 1 170 ? -10.611 -1.604 13.902 1.00 95.56 170 ARG A CA 1
ATOM 1260 C C . ARG A 1 170 ? -9.653 -2.381 13.002 1.00 95.56 170 ARG A C 1
ATOM 1262 O O . ARG A 1 170 ? -9.721 -3.604 13.007 1.00 95.56 170 ARG A O 1
ATOM 1269 N N . LEU A 1 171 ? -8.754 -1.707 12.284 1.00 96.00 171 LEU A N 1
ATOM 1270 C CA . LEU A 1 171 ? -7.745 -2.353 11.442 1.00 96.00 171 LEU A CA 1
ATOM 1271 C C . LEU A 1 171 ? -6.894 -3.343 12.244 1.00 96.00 171 LEU A C 1
ATOM 1273 O O . LEU A 1 171 ? -6.743 -4.491 11.833 1.00 96.00 171 LEU A O 1
ATOM 1277 N N . THR A 1 172 ? -6.389 -2.922 13.408 1.00 94.06 172 THR A N 1
ATOM 1278 C CA . THR A 1 172 ? -5.626 -3.805 14.300 1.00 94.06 172 THR A CA 1
ATOM 1279 C C . THR A 1 172 ? -6.441 -5.032 14.700 1.00 94.06 172 THR A C 1
ATOM 1281 O O . THR A 1 172 ? -5.920 -6.140 14.651 1.00 94.06 172 THR A O 1
ATOM 1284 N N . ALA A 1 173 ? -7.717 -4.855 15.051 1.00 92.31 173 ALA A N 1
ATOM 1285 C CA . ALA A 1 173 ? -8.588 -5.958 15.458 1.00 92.31 173 ALA A CA 1
ATOM 1286 C C . ALA A 1 173 ? -8.927 -6.937 14.319 1.00 92.31 173 ALA A C 1
ATOM 1288 O O . ALA A 1 173 ? -9.198 -8.099 14.597 1.00 92.31 173 ALA A O 1
ATOM 1289 N N . VAL A 1 174 ? -8.941 -6.475 13.064 1.00 92.25 174 VAL A N 1
ATOM 1290 C CA . VAL A 1 174 ? -9.176 -7.331 11.886 1.00 92.25 174 VAL A CA 1
ATOM 1291 C C . VAL A 1 174 ? -7.928 -8.143 11.530 1.00 92.25 174 VAL A C 1
ATOM 1293 O O . VAL A 1 174 ? -8.038 -9.295 11.127 1.00 92.25 174 VAL A O 1
ATOM 1296 N N . ILE A 1 175 ? -6.737 -7.551 11.660 1.00 91.19 175 ILE A N 1
ATOM 1297 C CA . ILE A 1 175 ? -5.480 -8.181 11.227 1.00 91.19 175 ILE A CA 1
ATOM 1298 C C . ILE A 1 175 ? -4.882 -9.085 12.307 1.00 91.19 175 ILE A C 1
ATOM 1300 O O . ILE A 1 175 ? -4.339 -10.145 11.998 1.00 91.19 175 ILE A O 1
ATOM 1304 N N . ILE A 1 176 ? -4.933 -8.659 13.568 1.00 89.69 176 ILE A N 1
ATOM 1305 C CA . ILE A 1 176 ? -4.296 -9.367 14.675 1.00 89.69 176 ILE A CA 1
ATOM 1306 C C . ILE A 1 176 ? -5.341 -10.210 15.391 1.00 89.69 176 ILE A C 1
ATOM 1308 O O . ILE A 1 176 ? -6.246 -9.667 16.021 1.00 89.69 176 ILE A O 1
ATOM 1312 N N . ASP A 1 177 ? -5.165 -11.531 15.369 1.00 80.31 177 ASP A N 1
ATOM 1313 C CA . ASP A 1 177 ? -5.925 -12.418 16.246 1.00 80.31 177 ASP A CA 1
ATOM 1314 C C . ASP A 1 177 ? -5.438 -12.235 17.699 1.00 80.31 177 ASP A C 1
ATOM 1316 O O . ASP A 1 177 ? -4.303 -12.613 18.023 1.00 80.31 177 ASP A O 1
ATOM 1320 N N . PRO A 1 178 ? -6.269 -11.697 18.612 1.00 64.31 178 PRO A N 1
ATOM 1321 C CA . PRO A 1 178 ? -5.886 -11.522 20.008 1.00 64.31 178 PRO A CA 1
ATOM 1322 C C . PRO A 1 178 ? -5.608 -12.853 20.731 1.00 64.31 178 PRO A C 1
ATOM 1324 O O . PRO A 1 178 ? -4.974 -12.845 21.788 1.00 64.31 178 PRO A O 1
ATOM 1327 N N . ALA A 1 179 ? -6.056 -13.995 20.195 1.00 61.09 179 ALA A N 1
ATOM 1328 C CA . ALA A 1 179 ? -5.758 -15.318 20.738 1.00 61.09 179 ALA A CA 1
ATOM 1329 C C . ALA A 1 179 ? -4.370 -15.846 20.329 1.00 61.09 179 ALA A C 1
ATOM 1331 O O . ALA A 1 179 ? -3.828 -16.711 21.020 1.00 61.09 179 ALA A O 1
ATOM 1332 N N . ALA A 1 180 ? -3.765 -15.317 19.259 1.00 58.03 180 ALA A N 1
ATOM 1333 C CA . ALA A 1 180 ? -2.459 -15.757 18.766 1.00 58.03 180 ALA A CA 1
ATOM 1334 C C . ALA A 1 180 ? -1.276 -15.165 19.558 1.00 58.03 180 ALA A C 1
ATOM 1336 O O . ALA A 1 180 ? -0.200 -15.758 19.590 1.00 58.03 180 ALA A O 1
ATOM 1337 N N . THR A 1 181 ? -1.463 -14.034 20.250 1.00 51.56 181 THR A N 1
ATOM 1338 C CA . THR A 1 181 ? -0.409 -13.360 21.040 1.00 51.56 181 THR A CA 1
ATOM 1339 C C . THR A 1 181 ? -0.193 -13.966 22.439 1.00 51.56 181 THR A C 1
ATOM 1341 O O . THR A 1 181 ? 0.666 -13.506 23.189 1.00 51.56 181 THR A O 1
ATOM 1344 N N . ALA A 1 182 ? -0.967 -14.986 22.825 1.00 38.81 182 ALA A N 1
ATOM 1345 C CA . ALA A 1 182 ? -0.882 -15.648 24.127 1.00 38.81 182 ALA A CA 1
ATOM 1346 C C . ALA A 1 182 ? -0.177 -17.016 24.035 1.00 38.81 182 ALA A C 1
ATOM 1348 O O . ALA A 1 182 ? -0.809 -18.051 24.252 1.00 38.81 182 ALA A O 1
ATOM 1349 N N . VAL A 1 183 ? 1.127 -17.033 23.727 1.00 35.94 183 VAL A N 1
ATOM 1350 C CA . VAL A 1 183 ? 1.995 -18.227 23.846 1.00 35.94 183 VAL A CA 1
ATOM 1351 C C . VAL A 1 183 ? 3.322 -17.865 24.497 1.00 35.94 183 VAL A C 1
ATOM 1353 O O . VAL A 1 183 ? 3.944 -16.874 24.061 1.00 35.94 183 VAL A O 1
#

Foldseek 3Di:
DPLPPCPPPDDDDDDQCLDPDLDLLVVCVVQQAQQSVLCCSLVPRLLSLLVLLVVLLPDDPPDDDDQAHDLCARSVLVSQLLLCFLLPHDLVVSLVVNQVSLVVLPDPNLVVVVVVCVVVVHDDDPRNSCVRRGRDSVSVVVSQVVCCVVQVGSNSSSVVSPQDPVSSVSSNVSPDDPVVPPD

pLDDT: mean 87.12, std 13.22, range [35.94, 98.69]